Protein AF-A0AAU1XEP1-F1 (afdb_monomer)

Nearest PDB structures (foldseek):
  8gym-assembly1_2K  TM=2.355E-01  e=8.043E+00  Tetrahymena thermophila SB210

Secondary structure (DSSP, 8-state):
--PPPPPPPP--PPPPP--PPPPPPPPHHHHHHHHHHHHHHHHHHH--------PPPPPP-EEEEEBTTT--EEEEEPPTT-----HHHHHS-B-GGG--EEPPPEEEEEEEE-STT-EEEEEEEEEEEEE-TT-SSTTTSS-EEEEEE--S-BPPPP-HHHHHHHHHHHHHHHHHHHHHHHHHHHHHHHS----

Sequence (195 aa):
MSNTVPAAVPSVFHPEPKLSAVPSQPTAREREIVELEAAQRSVDTQFPLVAKLVAEPSAPRTWTFLDRTTSKLQEVTCLQGCTVNHDIDRETPTHPADIWCATDATDMYLPVETGGNKVEEMRVMGALIRQEPFSRHMHERVPHAIVELVDDHWTESLDPDGLASVILTLESQLARFREVHAQLTALRAQGRVEL

Structure (mmCIF, N/CA/C/O backbone):
data_AF-A0AAU1XEP1-F1
#
_entry.id   AF-A0AAU1XEP1-F1
#
loop_
_atom_site.group_PDB
_atom_site.id
_atom_site.type_symbol
_atom_site.label_atom_id
_atom_site.label_alt_id
_atom_site.label_comp_id
_atom_site.label_asym_id
_atom_site.label_entity_id
_atom_site.label_seq_id
_atom_site.pdbx_PDB_ins_code
_atom_site.Cartn_x
_atom_site.Cartn_y
_atom_site.Cartn_z
_atom_site.occupancy
_atom_site.B_iso_or_equiv
_atom_site.auth_seq_id
_atom_site.auth_comp_id
_atom_site.auth_asym_id
_atom_site.auth_atom_id
_atom_site.pdbx_PDB_model_num
ATOM 1 N N . MET A 1 1 ? 78.327 -71.339 -71.982 1.00 47.88 1 MET A N 1
ATOM 2 C CA . MET A 1 1 ? 76.990 -70.718 -71.917 1.00 47.88 1 MET A CA 1
ATOM 3 C C . MET A 1 1 ? 76.338 -71.206 -70.635 1.00 47.88 1 MET A C 1
ATOM 5 O O . MET A 1 1 ? 75.884 -72.340 -70.608 1.00 47.88 1 MET A O 1
ATOM 9 N N . SER A 1 2 ? 76.391 -70.411 -69.565 1.00 48.19 2 SER A N 1
ATOM 10 C CA . SER A 1 2 ? 75.775 -70.745 -68.275 1.00 48.19 2 SER A CA 1
ATOM 11 C C . SER A 1 2 ? 74.843 -69.604 -67.890 1.00 48.19 2 SER A C 1
ATOM 13 O O . SER A 1 2 ? 75.298 -68.480 -67.692 1.00 48.19 2 SER A O 1
ATOM 15 N N . ASN A 1 3 ? 73.544 -69.903 -67.869 1.00 42.53 3 ASN A N 1
ATOM 16 C CA . ASN A 1 3 ? 72.469 -69.001 -67.474 1.00 42.53 3 ASN A CA 1
ATOM 17 C C . ASN A 1 3 ? 72.332 -69.003 -65.948 1.00 42.53 3 ASN A C 1
ATOM 19 O O . ASN A 1 3 ? 72.096 -70.056 -65.356 1.00 42.53 3 ASN A O 1
ATOM 23 N N . THR A 1 4 ? 72.416 -67.825 -65.336 1.00 61.44 4 THR A N 1
ATOM 24 C CA . THR A 1 4 ? 72.089 -67.600 -63.924 1.00 61.44 4 THR A CA 1
ATOM 25 C C . THR A 1 4 ? 70.686 -66.997 -63.837 1.00 61.44 4 THR A C 1
ATOM 27 O O . THR A 1 4 ? 70.412 -65.962 -64.440 1.00 61.44 4 THR A O 1
ATOM 30 N N . VAL A 1 5 ? 69.794 -67.673 -63.114 1.00 60.66 5 VAL A N 1
ATOM 31 C CA . VAL A 1 5 ? 68.419 -67.248 -62.785 1.00 60.66 5 VAL A CA 1
ATOM 32 C C . VAL A 1 5 ? 68.458 -66.154 -61.697 1.00 60.66 5 VAL A C 1
ATOM 34 O O . VAL A 1 5 ? 69.313 -66.242 -60.814 1.00 60.66 5 VAL A O 1
ATOM 37 N N . PRO A 1 6 ? 67.573 -65.133 -61.714 1.00 60.66 6 PRO A N 1
ATOM 38 C CA . PRO A 1 6 ? 67.603 -64.042 -60.741 1.00 60.66 6 PRO A CA 1
ATOM 39 C C . PRO A 1 6 ? 66.848 -64.376 -59.443 1.00 60.66 6 PRO A C 1
ATOM 41 O O . PRO A 1 6 ? 65.848 -65.093 -59.445 1.00 60.66 6 PRO A O 1
ATOM 44 N N . ALA A 1 7 ? 67.325 -63.809 -58.332 1.00 57.06 7 ALA A N 1
ATOM 45 C CA . ALA A 1 7 ? 66.687 -63.869 -57.021 1.00 57.06 7 ALA A CA 1
ATOM 46 C C . ALA A 1 7 ? 65.516 -62.872 -56.927 1.00 57.06 7 ALA A C 1
ATOM 48 O O . ALA A 1 7 ? 65.637 -61.713 -57.324 1.00 57.06 7 ALA A O 1
ATOM 49 N N . ALA A 1 8 ? 64.388 -63.336 -56.388 1.00 54.56 8 ALA A N 1
ATOM 50 C CA . ALA A 1 8 ? 63.190 -62.544 -56.134 1.00 54.56 8 ALA A CA 1
ATOM 51 C C . ALA A 1 8 ? 63.383 -61.585 -54.944 1.00 54.56 8 ALA A C 1
ATOM 53 O O . ALA A 1 8 ? 63.914 -61.972 -53.903 1.00 54.56 8 ALA A O 1
ATOM 54 N N . VAL A 1 9 ? 62.912 -60.345 -55.092 1.00 63.88 9 VAL A N 1
ATOM 55 C CA . VAL A 1 9 ? 62.873 -59.319 -54.037 1.00 63.88 9 VAL A CA 1
ATOM 56 C C . VAL A 1 9 ? 61.509 -59.384 -53.329 1.00 63.88 9 VAL A C 1
ATOM 58 O O . VAL A 1 9 ? 60.491 -59.447 -54.022 1.00 63.88 9 VAL A O 1
ATOM 61 N N . PRO A 1 10 ? 61.432 -59.361 -51.985 1.00 55.88 10 PRO A N 1
ATOM 62 C CA . PRO A 1 10 ? 60.154 -59.331 -51.280 1.00 55.88 10 PRO A CA 1
ATOM 63 C C . PRO A 1 10 ? 59.505 -57.938 -51.329 1.00 55.88 10 PRO A C 1
ATOM 65 O O . PRO A 1 10 ? 60.160 -56.913 -51.150 1.00 55.88 10 PRO A O 1
ATOM 68 N N . SER A 1 11 ? 58.189 -57.920 -51.552 1.00 58.06 11 SER A N 1
ATOM 69 C CA . SER A 1 11 ? 57.345 -56.724 -51.520 1.00 58.06 11 SER A CA 1
ATOM 70 C C . SER A 1 11 ? 57.120 -56.276 -50.071 1.00 58.06 11 SER A C 1
ATOM 72 O O . SER A 1 11 ? 56.522 -57.000 -49.275 1.00 58.06 11 SER A O 1
ATOM 74 N N . VAL A 1 12 ? 57.614 -55.087 -49.724 1.00 60.22 12 VAL A N 1
ATOM 75 C CA . VAL A 1 12 ? 57.335 -54.425 -48.444 1.00 60.22 12 VAL A CA 1
ATOM 76 C C . VAL A 1 12 ? 56.025 -53.651 -48.596 1.00 60.22 12 VAL A C 1
ATOM 78 O O . VAL A 1 12 ? 55.979 -52.609 -49.246 1.00 60.22 12 VAL A O 1
ATOM 81 N N . PHE A 1 13 ? 54.948 -54.181 -48.021 1.00 55.47 13 PHE A N 1
ATOM 82 C CA . PHE A 1 13 ? 53.672 -53.480 -47.878 1.00 55.47 13 PHE A CA 1
ATOM 83 C C . PHE A 1 13 ? 53.795 -52.412 -46.781 1.00 55.47 13 PHE A C 1
ATOM 85 O O . PHE A 1 13 ? 54.007 -52.740 -45.613 1.00 55.47 13 PHE A O 1
ATOM 92 N N . HIS A 1 14 ? 53.627 -51.140 -47.143 1.00 59.88 14 HIS A N 1
ATOM 93 C CA . HIS A 1 14 ? 53.407 -50.051 -46.190 1.00 59.88 14 HIS A CA 1
ATOM 94 C C . HIS A 1 14 ? 51.894 -49.849 -45.988 1.00 59.88 14 HIS A C 1
ATOM 96 O O . HIS A 1 14 ? 51.192 -49.647 -46.979 1.00 59.88 14 HIS A O 1
ATOM 102 N N . PRO A 1 15 ? 51.361 -49.896 -44.752 1.00 60.38 15 PRO A N 1
ATOM 103 C CA . PRO A 1 15 ? 49.969 -49.539 -44.500 1.00 60.38 15 PRO A CA 1
ATOM 104 C C . PRO A 1 15 ? 49.774 -48.021 -44.624 1.00 60.38 15 PRO A C 1
ATOM 106 O O . PRO A 1 15 ? 50.552 -47.241 -44.072 1.00 60.38 15 PRO A O 1
ATOM 109 N N . GLU A 1 16 ? 48.731 -47.607 -45.347 1.00 57.91 16 GLU A N 1
ATOM 110 C CA . GLU A 1 16 ? 48.340 -46.202 -45.487 1.00 57.91 16 GLU A CA 1
ATOM 111 C C . GLU A 1 16 ? 48.004 -45.563 -44.124 1.00 57.91 16 GLU A C 1
ATOM 113 O O . GLU A 1 16 ? 47.383 -46.206 -43.266 1.00 57.91 16 GLU A O 1
ATOM 118 N N . PRO A 1 17 ? 48.367 -44.287 -43.903 1.00 60.88 17 PRO A N 1
ATOM 119 C CA . PRO A 1 17 ? 47.979 -43.564 -42.703 1.00 60.88 17 PRO A CA 1
ATOM 120 C C . PRO A 1 17 ? 46.469 -43.293 -42.722 1.00 60.88 17 PRO A C 1
ATOM 122 O O . PRO A 1 17 ? 45.944 -42.644 -43.626 1.00 60.88 17 PRO A O 1
ATOM 125 N N . LYS A 1 18 ? 45.762 -43.767 -41.690 1.00 57.81 18 LYS A N 1
ATOM 126 C CA . LYS A 1 18 ? 44.353 -43.426 -41.459 1.00 57.81 18 LYS A CA 1
ATOM 127 C C . LYS A 1 18 ? 44.241 -41.918 -41.221 1.00 57.81 18 LYS A C 1
ATOM 129 O O . LYS A 1 18 ? 44.687 -41.421 -40.190 1.00 57.81 18 LYS A O 1
ATOM 134 N N . LEU A 1 19 ? 43.646 -41.205 -42.173 1.00 54.22 19 LEU A N 1
ATOM 135 C CA . LEU A 1 19 ? 43.261 -39.804 -42.024 1.00 54.22 19 LEU A CA 1
ATOM 136 C C . LEU A 1 19 ? 42.241 -39.694 -40.880 1.00 54.22 19 LEU A C 1
ATOM 138 O O . LEU A 1 19 ? 41.112 -40.168 -40.999 1.00 54.22 19 LEU A O 1
ATOM 142 N N . SER A 1 20 ? 42.648 -39.098 -39.757 1.00 59.12 20 SER A N 1
ATOM 143 C CA . SER A 1 20 ? 41.726 -38.701 -38.691 1.00 59.12 20 SER A CA 1
ATOM 144 C C . SER A 1 20 ? 40.715 -37.700 -39.245 1.00 59.12 20 SER A C 1
ATOM 146 O O . SER A 1 20 ? 41.095 -36.721 -39.888 1.00 59.12 20 SER A O 1
ATOM 148 N N . ALA A 1 21 ? 39.430 -37.951 -38.995 1.00 57.69 21 ALA A N 1
ATOM 149 C CA . ALA A 1 21 ? 38.343 -37.079 -39.416 1.00 57.69 21 ALA A CA 1
ATOM 150 C C . ALA A 1 21 ? 38.548 -35.662 -38.860 1.00 57.69 21 ALA A C 1
ATOM 152 O O . ALA A 1 21 ? 38.659 -35.464 -37.649 1.00 57.69 21 ALA A O 1
ATOM 153 N N . VAL A 1 22 ? 38.607 -34.680 -39.760 1.00 58.44 22 VAL A N 1
ATOM 154 C CA . VAL A 1 22 ? 38.629 -33.260 -39.405 1.00 58.44 22 VAL A CA 1
ATOM 155 C C . VAL A 1 22 ? 37.257 -32.910 -38.815 1.00 58.44 22 VAL A C 1
ATOM 157 O O . VAL A 1 22 ? 36.245 -33.183 -39.469 1.00 58.44 22 VAL A O 1
ATOM 160 N N . PRO A 1 23 ? 37.179 -32.335 -37.601 1.00 55.66 23 PRO A N 1
ATOM 161 C CA . PRO A 1 23 ? 35.907 -31.913 -37.034 1.00 55.66 23 PRO A CA 1
ATOM 162 C C . PRO A 1 23 ? 35.254 -30.888 -37.965 1.00 55.66 23 PRO A C 1
ATOM 164 O O . PRO A 1 23 ? 35.854 -29.875 -38.328 1.00 55.66 23 PRO A O 1
ATOM 167 N N . SER A 1 24 ? 34.036 -31.199 -38.404 1.00 68.75 24 SER A N 1
ATOM 168 C CA . SER A 1 24 ? 33.264 -30.349 -39.309 1.00 68.75 24 SER A CA 1
ATOM 169 C C . SER A 1 24 ? 32.910 -29.048 -38.595 1.00 68.75 24 SER A C 1
ATOM 171 O O . SER A 1 24 ? 32.461 -29.076 -37.450 1.00 68.75 24 SER A O 1
ATOM 173 N N . GLN A 1 25 ? 33.143 -27.906 -39.247 1.00 65.19 25 GLN A N 1
ATOM 174 C CA . GLN A 1 25 ? 32.752 -26.625 -38.669 1.00 65.19 25 GLN A CA 1
ATOM 175 C C . GLN A 1 25 ? 31.225 -26.547 -38.525 1.00 65.19 25 GLN A C 1
ATOM 177 O O . GLN A 1 25 ? 30.521 -26.978 -39.441 1.00 65.19 25 GLN A O 1
ATOM 182 N N . PRO A 1 26 ? 30.719 -25.951 -37.430 1.00 69.75 26 PRO A N 1
ATOM 183 C CA . PRO A 1 26 ? 29.292 -25.743 -37.251 1.00 69.75 26 PRO A CA 1
ATOM 184 C C . PRO A 1 26 ? 28.750 -24.847 -38.364 1.00 69.75 26 PRO A C 1
ATOM 186 O O . PRO A 1 26 ? 29.381 -23.852 -38.759 1.00 69.75 26 PRO A O 1
ATOM 189 N N . THR A 1 27 ? 27.581 -25.227 -38.862 1.00 80.00 27 THR A N 1
ATOM 190 C CA . THR A 1 27 ? 26.809 -24.514 -39.878 1.00 80.00 27 THR A CA 1
ATOM 191 C C . THR A 1 27 ? 26.359 -23.144 -39.363 1.00 80.00 27 THR A C 1
ATOM 193 O O . THR A 1 27 ? 26.312 -22.899 -38.159 1.00 80.00 27 THR A O 1
ATOM 196 N N . ALA A 1 28 ? 26.005 -22.227 -40.270 1.00 74.62 28 ALA A N 1
ATOM 197 C CA . ALA A 1 28 ? 25.549 -20.881 -39.898 1.00 74.62 28 ALA A CA 1
ATOM 198 C C . ALA A 1 28 ? 24.364 -20.904 -38.912 1.00 74.62 28 ALA A C 1
ATOM 200 O O . ALA A 1 28 ? 24.337 -20.124 -37.968 1.00 74.62 28 ALA A O 1
ATOM 201 N N . ARG A 1 29 ? 23.451 -21.868 -39.073 1.00 74.25 29 ARG A N 1
ATOM 202 C CA . ARG A 1 29 ? 22.295 -22.060 -38.189 1.00 74.25 29 ARG A CA 1
ATOM 203 C C . ARG A 1 29 ? 22.685 -22.553 -36.794 1.00 74.25 29 ARG A C 1
ATOM 205 O O . ARG A 1 29 ? 22.080 -22.152 -35.811 1.00 74.25 29 ARG A O 1
ATOM 212 N N . GLU A 1 30 ? 23.696 -23.412 -36.693 1.00 74.31 30 GLU A N 1
ATOM 213 C CA . GLU A 1 30 ? 24.212 -23.867 -35.394 1.00 74.31 30 GLU A CA 1
ATOM 214 C C . GLU A 1 30 ? 24.949 -22.742 -34.661 1.00 74.31 30 GLU A C 1
ATOM 216 O O . GLU A 1 30 ? 24.880 -22.668 -33.439 1.00 74.31 30 GLU A O 1
ATOM 221 N N . ARG A 1 31 ? 25.602 -21.829 -35.392 1.00 75.31 31 ARG A N 1
ATOM 222 C CA . ARG A 1 31 ? 26.213 -20.626 -34.802 1.00 75.31 31 ARG A CA 1
ATOM 223 C C . ARG A 1 31 ? 25.157 -19.669 -34.254 1.00 75.31 31 ARG A C 1
ATOM 225 O O . ARG A 1 31 ? 25.305 -19.214 -33.130 1.00 75.31 31 ARG A O 1
ATOM 232 N N . GLU A 1 32 ? 24.078 -19.447 -35.001 1.00 75.12 32 GLU A N 1
ATOM 233 C CA . GLU A 1 32 ? 22.954 -18.597 -34.585 1.00 75.12 32 GLU A CA 1
ATOM 234 C C . GLU A 1 32 ? 22.250 -19.138 -33.328 1.00 75.12 32 GLU A C 1
ATOM 236 O O . GLU A 1 32 ? 21.960 -18.384 -32.405 1.00 75.12 32 GLU A O 1
ATOM 241 N N . ILE A 1 33 ? 22.046 -20.458 -33.233 1.00 74.50 33 ILE A N 1
ATOM 242 C CA . ILE A 1 33 ? 21.464 -21.090 -32.036 1.00 74.50 33 ILE A CA 1
ATOM 243 C C . ILE A 1 33 ? 22.392 -20.937 -30.825 1.00 74.50 33 ILE A C 1
ATOM 245 O O . ILE A 1 33 ? 21.928 -20.590 -29.743 1.00 74.50 33 ILE A O 1
ATOM 249 N N . VAL A 1 34 ? 23.700 -21.152 -30.994 1.00 71.88 34 VAL A N 1
ATOM 250 C CA . VAL A 1 34 ? 24.677 -20.979 -29.905 1.00 71.88 34 VAL A CA 1
ATOM 251 C C . VAL A 1 34 ? 24.752 -19.520 -29.449 1.00 71.88 34 VAL A C 1
ATOM 253 O O . VAL A 1 34 ? 24.905 -19.266 -28.257 1.00 71.88 34 VAL A O 1
ATOM 256 N N . GLU A 1 35 ? 24.613 -18.563 -30.365 1.00 70.75 35 GLU A N 1
ATOM 257 C CA . GLU A 1 35 ? 24.628 -17.130 -30.061 1.00 70.75 35 GLU A CA 1
ATOM 258 C C . GLU A 1 35 ? 23.355 -16.688 -29.324 1.00 70.75 35 GLU A C 1
ATOM 260 O O . GLU A 1 35 ? 23.444 -15.978 -28.324 1.00 70.75 35 GLU A O 1
ATOM 265 N N . LEU A 1 36 ? 22.185 -17.199 -29.725 1.00 63.75 36 LEU A N 1
ATOM 266 C CA . LEU A 1 36 ? 20.918 -16.989 -29.015 1.00 63.75 36 LEU A CA 1
ATOM 267 C C . LEU A 1 36 ? 20.922 -17.638 -27.622 1.00 63.75 36 LEU A C 1
ATOM 269 O O . LEU A 1 36 ? 20.496 -17.017 -26.650 1.00 63.75 36 LEU A O 1
ATOM 273 N N . GLU A 1 37 ? 21.451 -18.857 -27.487 1.00 67.88 37 GLU A N 1
ATOM 274 C CA . GLU A 1 37 ? 21.597 -19.516 -26.185 1.00 67.88 37 GLU A CA 1
ATOM 275 C C . GLU A 1 37 ? 22.617 -18.809 -25.280 1.00 67.88 3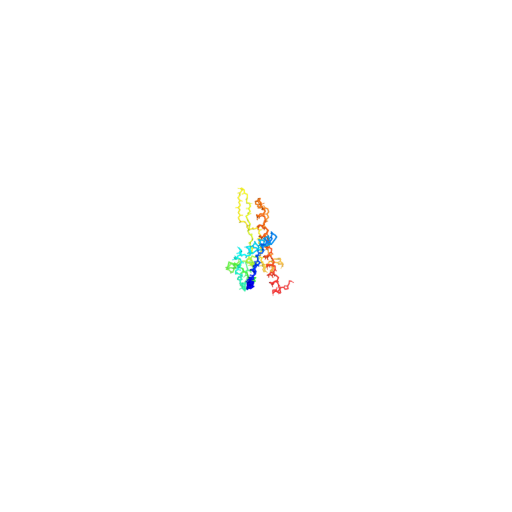7 GLU A C 1
ATOM 277 O O . GLU A 1 37 ? 22.434 -18.766 -24.062 1.00 67.88 37 GLU A O 1
ATOM 282 N N . ALA A 1 38 ? 23.691 -18.253 -25.848 1.00 61.28 38 ALA A N 1
ATOM 283 C CA . ALA A 1 38 ? 24.675 -17.469 -25.108 1.00 61.28 38 ALA A CA 1
ATOM 284 C C . ALA A 1 38 ? 24.098 -16.120 -24.656 1.00 61.28 38 ALA A C 1
ATOM 286 O O . ALA A 1 38 ? 24.312 -15.730 -23.509 1.00 61.28 38 ALA A O 1
ATOM 287 N N . ALA A 1 39 ? 23.316 -15.449 -25.508 1.00 55.00 39 ALA A N 1
ATOM 288 C CA . ALA A 1 39 ? 22.597 -14.229 -25.155 1.00 55.00 39 ALA A CA 1
ATOM 289 C C . ALA A 1 39 ? 21.573 -14.489 -24.038 1.00 55.00 39 ALA A C 1
ATOM 291 O O . ALA A 1 39 ? 21.549 -13.756 -23.051 1.00 55.00 39 ALA A O 1
ATOM 292 N N . GLN A 1 40 ? 20.815 -15.589 -24.116 1.00 55.50 40 GLN A N 1
ATOM 293 C CA . GLN A 1 40 ? 19.866 -15.986 -23.071 1.00 55.50 40 GLN A CA 1
ATOM 294 C C . GLN A 1 40 ? 20.568 -16.259 -21.727 1.00 55.50 40 GLN A C 1
ATOM 296 O O . GLN A 1 40 ? 20.135 -15.761 -20.690 1.00 55.50 40 GLN A O 1
ATOM 301 N N . ARG A 1 41 ? 21.706 -16.972 -21.733 1.00 55.06 41 ARG A N 1
ATOM 302 C CA . ARG A 1 41 ? 22.511 -17.206 -20.517 1.00 55.06 41 ARG A CA 1
ATOM 303 C C . ARG A 1 41 ? 23.169 -15.935 -19.975 1.00 55.06 41 ARG A C 1
ATOM 305 O O . ARG A 1 41 ? 23.403 -15.853 -18.771 1.00 55.06 41 ARG A O 1
ATOM 312 N N . SER A 1 42 ? 23.477 -14.961 -20.834 1.00 49.81 42 SER A N 1
ATOM 313 C CA . SER A 1 42 ? 24.009 -13.652 -20.434 1.00 49.81 42 SER A CA 1
ATOM 314 C C . SER A 1 42 ? 22.954 -12.820 -19.702 1.00 49.81 42 SER A C 1
ATOM 316 O O . SER A 1 42 ? 23.273 -12.180 -18.704 1.00 49.81 42 SER A O 1
ATOM 318 N N . VAL A 1 43 ? 21.690 -12.875 -20.136 1.00 50.53 43 VAL A N 1
ATOM 319 C CA . VAL A 1 43 ? 20.569 -12.228 -19.431 1.00 50.53 43 VAL A CA 1
ATOM 320 C C . VAL A 1 43 ? 20.375 -12.850 -18.042 1.00 50.53 43 VAL A C 1
ATOM 322 O O . VAL A 1 43 ? 20.256 -12.120 -17.058 1.00 50.53 43 VAL A O 1
ATOM 325 N N . ASP A 1 44 ? 20.469 -14.179 -17.931 1.00 48.72 44 ASP A N 1
ATOM 326 C CA . ASP A 1 44 ? 20.345 -14.891 -16.648 1.00 48.72 44 ASP A CA 1
ATOM 327 C C . ASP A 1 44 ? 21.510 -14.620 -15.673 1.00 48.72 44 ASP A C 1
ATOM 329 O O . ASP A 1 44 ? 21.348 -14.728 -14.457 1.00 48.72 44 ASP A O 1
ATOM 333 N N . THR A 1 45 ? 22.696 -14.259 -16.179 1.00 49.88 45 THR A N 1
ATOM 334 C CA . THR A 1 45 ? 23.895 -14.003 -15.354 1.00 49.88 45 THR A CA 1
ATOM 335 C C . THR A 1 45 ? 24.156 -12.529 -15.057 1.00 49.88 45 THR A C 1
ATOM 337 O O . THR A 1 45 ? 24.958 -12.243 -14.166 1.00 49.88 45 THR A O 1
ATOM 340 N N . GLN A 1 46 ? 23.473 -11.597 -15.730 1.00 42.75 46 GLN A N 1
ATOM 341 C CA . GLN A 1 46 ? 23.648 -10.154 -15.519 1.00 42.75 46 GLN A CA 1
ATOM 342 C C . GLN A 1 46 ? 22.646 -9.541 -14.520 1.00 42.75 46 GLN A C 1
ATOM 344 O O . GLN A 1 46 ? 22.856 -8.419 -14.062 1.00 42.75 46 GLN A O 1
ATOM 349 N N . PHE A 1 47 ? 21.651 -10.315 -14.062 1.00 40.91 47 PHE A N 1
ATOM 350 C CA . PHE A 1 47 ? 20.765 -9.964 -12.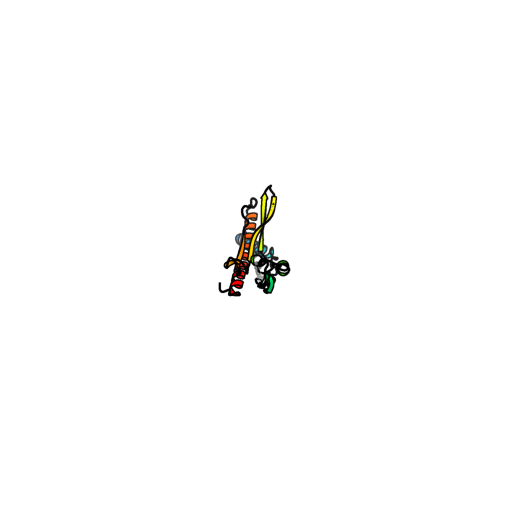941 1.00 40.91 47 PHE A CA 1
ATOM 351 C C . PHE A 1 47 ? 20.926 -10.851 -11.681 1.00 40.91 47 PHE A C 1
ATOM 353 O O . PHE A 1 47 ? 19.927 -11.302 -11.118 1.00 40.91 47 PHE A O 1
ATOM 360 N N . PRO A 1 48 ? 2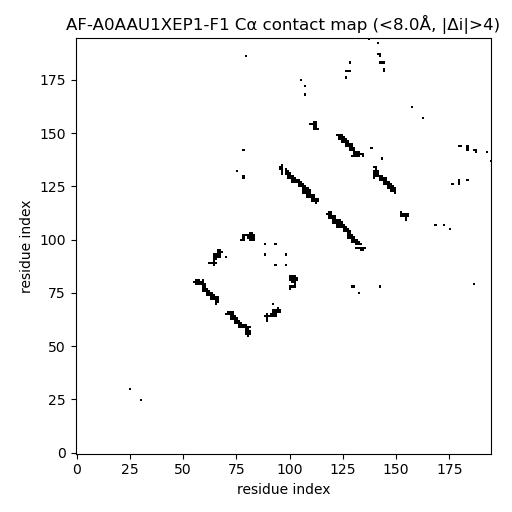2.133 -11.102 -11.134 1.00 39.62 48 PRO A N 1
ATOM 361 C CA . PRO A 1 48 ? 22.263 -11.861 -9.901 1.00 39.62 48 PRO A CA 1
ATOM 362 C C . PRO A 1 48 ? 22.206 -10.910 -8.698 1.00 39.62 48 PRO A C 1
ATOM 364 O O . PRO A 1 48 ? 23.161 -10.850 -7.934 1.00 39.62 48 PRO A O 1
ATOM 367 N N . LEU A 1 49 ? 21.149 -10.098 -8.536 1.00 39.78 49 LEU A N 1
ATOM 368 C CA . LEU A 1 49 ? 21.047 -9.219 -7.354 1.00 39.78 49 LEU A CA 1
ATOM 369 C C . LEU A 1 49 ? 19.658 -8.632 -7.059 1.00 39.78 49 LEU A C 1
ATOM 371 O O . LEU A 1 49 ? 19.550 -7.506 -6.593 1.00 39.78 49 LEU A O 1
ATOM 375 N N . VAL A 1 50 ? 18.580 -9.402 -7.228 1.00 43.62 50 VAL A N 1
ATOM 376 C CA . VAL A 1 50 ? 17.332 -9.126 -6.481 1.00 43.62 50 VAL A CA 1
ATOM 377 C C . VAL A 1 50 ? 16.770 -10.404 -5.857 1.00 43.62 50 VAL A C 1
ATOM 379 O O . VAL A 1 50 ? 15.568 -10.608 -5.764 1.00 43.62 50 VAL A O 1
ATOM 382 N N . ALA A 1 51 ? 17.642 -11.252 -5.308 1.00 44.03 51 ALA A N 1
ATOM 383 C CA . ALA A 1 51 ? 17.250 -12.033 -4.137 1.00 44.03 51 ALA A CA 1
ATOM 384 C C . ALA A 1 51 ? 17.258 -11.076 -2.934 1.00 44.03 51 ALA A C 1
ATOM 386 O O . ALA A 1 51 ? 18.115 -11.149 -2.054 1.00 44.03 51 ALA A O 1
ATOM 387 N N . LYS A 1 52 ? 16.343 -10.096 -2.946 1.00 45.00 52 LYS A N 1
ATOM 388 C CA . LYS A 1 52 ? 16.048 -9.285 -1.769 1.00 45.00 52 LYS A CA 1
ATOM 389 C C . LYS A 1 52 ? 15.647 -10.302 -0.708 1.00 45.00 52 LYS A C 1
ATOM 391 O O . LYS A 1 52 ? 14.702 -11.053 -0.932 1.00 45.00 52 LYS A O 1
ATOM 396 N N . LEU A 1 53 ? 16.409 -10.378 0.384 1.00 40.84 53 LEU A N 1
ATOM 397 C CA . LEU A 1 53 ? 16.012 -11.077 1.603 1.00 40.84 53 LEU A CA 1
ATOM 398 C C . LEU A 1 53 ? 14.571 -10.657 1.893 1.00 40.84 53 LEU A C 1
ATOM 400 O O . LEU A 1 53 ? 14.331 -9.540 2.351 1.00 40.84 53 LEU A O 1
ATOM 404 N N . VAL A 1 54 ? 13.608 -11.510 1.545 1.00 48.31 54 VAL A N 1
ATOM 405 C CA . VAL A 1 54 ? 12.222 -11.324 1.950 1.00 48.31 54 VAL A CA 1
ATOM 406 C C . VAL A 1 54 ? 12.254 -11.646 3.431 1.00 48.31 54 VAL A C 1
ATOM 408 O O . VAL A 1 54 ? 12.201 -12.810 3.820 1.00 48.31 54 VAL A O 1
ATOM 411 N N . ALA A 1 55 ? 12.505 -10.618 4.244 1.00 52.12 55 ALA A N 1
ATOM 412 C CA . ALA A 1 55 ? 12.416 -10.728 5.685 1.00 52.12 55 ALA A CA 1
ATOM 413 C C . ALA A 1 55 ? 11.061 -11.362 6.005 1.00 52.12 55 ALA A C 1
ATOM 415 O O . ALA A 1 55 ? 10.047 -10.977 5.413 1.00 52.12 55 ALA A O 1
ATOM 416 N N . GLU A 1 56 ? 11.057 -12.373 6.876 1.00 55.38 56 GLU A N 1
ATOM 417 C CA . GLU A 1 56 ? 9.806 -13.018 7.254 1.00 55.38 56 GLU A CA 1
ATOM 418 C C . GLU A 1 56 ? 8.824 -11.950 7.747 1.00 55.38 56 GLU A C 1
ATOM 420 O O . GLU A 1 56 ? 9.224 -11.060 8.511 1.00 55.38 56 GLU A O 1
ATOM 425 N N . PRO A 1 57 ? 7.559 -11.990 7.291 1.00 64.88 57 PRO A N 1
ATOM 426 C CA . PRO A 1 57 ? 6.585 -10.992 7.682 1.00 64.88 57 PRO A CA 1
ATOM 427 C C . PRO A 1 57 ? 6.475 -10.991 9.204 1.00 64.88 57 PRO A C 1
ATOM 429 O O . PRO A 1 57 ? 6.227 -12.029 9.823 1.00 64.88 57 PRO A O 1
ATOM 432 N N . SER A 1 58 ? 6.682 -9.818 9.799 1.00 73.94 58 SER A N 1
ATOM 433 C CA . SER A 1 58 ? 6.629 -9.643 11.245 1.00 73.94 58 SER A CA 1
ATOM 434 C C . SER A 1 58 ? 5.298 -10.160 11.798 1.00 73.94 58 SER A C 1
ATOM 436 O O . SER A 1 58 ? 4.231 -9.982 11.195 1.00 73.94 58 SER A O 1
ATOM 438 N N . ALA A 1 59 ? 5.362 -10.832 12.950 1.00 80.12 59 ALA A N 1
ATOM 439 C CA . ALA A 1 59 ? 4.165 -11.307 13.629 1.00 80.12 59 ALA A CA 1
ATOM 440 C C . ALA A 1 59 ? 3.207 -10.131 13.925 1.00 80.12 59 ALA A C 1
ATOM 442 O O . ALA A 1 59 ? 3.680 -9.019 14.197 1.00 80.12 59 ALA A O 1
ATOM 443 N N . PRO A 1 60 ? 1.876 -10.353 13.899 1.00 86.62 60 PRO A N 1
ATOM 444 C CA . PRO A 1 60 ? 0.899 -9.342 14.292 1.00 86.62 60 PRO A CA 1
ATOM 445 C C . PRO A 1 60 ? 1.231 -8.731 15.655 1.00 86.62 60 PRO A C 1
ATOM 447 O O . PRO A 1 60 ? 1.537 -9.444 16.612 1.00 86.62 60 PRO A O 1
ATOM 450 N N . ARG A 1 61 ? 1.163 -7.401 15.742 1.00 92.25 61 ARG A N 1
ATOM 451 C CA . ARG A 1 61 ? 1.411 -6.643 16.975 1.00 92.25 61 ARG A CA 1
ATOM 452 C C . ARG A 1 61 ? 0.084 -6.158 17.541 1.00 92.25 61 ARG A C 1
ATOM 454 O O . ARG A 1 61 ? -0.651 -5.480 16.828 1.00 92.25 61 ARG A O 1
ATOM 461 N N . THR A 1 62 ? -0.196 -6.445 18.805 1.00 95.31 62 THR A N 1
ATOM 462 C CA . THR A 1 62 ? -1.378 -5.923 19.509 1.00 95.31 62 THR A CA 1
ATOM 463 C C . THR A 1 62 ? -0.974 -4.780 20.428 1.00 95.31 62 THR A C 1
ATOM 465 O O . THR A 1 62 ? 0.052 -4.852 21.106 1.00 95.31 62 THR A O 1
ATOM 468 N N . TRP A 1 63 ? -1.757 -3.708 20.426 1.00 96.38 63 TRP A N 1
ATOM 469 C CA . TRP A 1 63 ? -1.510 -2.508 21.221 1.00 96.38 63 TRP A CA 1
ATOM 470 C C . TRP A 1 63 ? -2.812 -1.747 21.474 1.00 96.38 63 TRP A C 1
ATOM 472 O O . TRP A 1 63 ? -3.863 -2.072 20.922 1.00 96.38 63 TRP A O 1
ATOM 482 N N . THR A 1 64 ? -2.745 -0.732 22.334 1.00 98.00 64 THR A N 1
ATOM 483 C CA . THR A 1 64 ? -3.900 0.078 22.730 1.00 98.00 64 THR A CA 1
ATOM 484 C C . THR A 1 64 ? -3.685 1.559 22.452 1.00 98.00 64 THR A C 1
ATOM 486 O O . THR A 1 64 ? -2.556 2.035 22.567 1.00 98.00 64 THR A O 1
ATOM 489 N N . PHE A 1 65 ? -4.767 2.289 22.191 1.00 98.06 65 PHE A N 1
ATOM 490 C CA . PHE A 1 65 ? -4.784 3.750 22.078 1.00 98.06 65 PHE A CA 1
ATOM 491 C C . PHE A 1 65 ? -5.997 4.356 22.776 1.00 98.06 65 PHE A C 1
ATOM 493 O O . PHE A 1 65 ? -6.986 3.671 23.045 1.00 98.06 65 PHE A O 1
ATOM 500 N N . LEU A 1 66 ? -5.924 5.651 23.079 1.00 98.56 66 LEU A N 1
ATOM 501 C CA . LEU A 1 66 ? -7.051 6.405 23.617 1.00 98.56 66 LEU A CA 1
ATOM 502 C C . LEU A 1 66 ? -7.879 6.978 22.460 1.00 98.56 66 LEU A C 1
ATOM 504 O O . LEU A 1 66 ? -7.409 7.854 21.739 1.00 98.56 66 LEU A O 1
ATOM 508 N N . ASP A 1 67 ? -9.121 6.519 22.296 1.00 98.38 67 ASP A N 1
ATOM 509 C CA . ASP A 1 67 ? -10.035 7.064 21.288 1.00 98.38 67 ASP A CA 1
ATOM 510 C C . ASP A 1 67 ? -10.369 8.519 21.621 1.00 98.38 67 ASP A C 1
ATOM 512 O O . ASP A 1 67 ? -11.030 8.811 22.622 1.00 98.38 67 ASP A O 1
ATOM 516 N N . ARG A 1 68 ? -9.953 9.434 20.745 1.00 98.06 68 ARG A N 1
ATOM 517 C CA . ARG A 1 68 ? -10.158 10.879 20.901 1.00 98.06 68 ARG A CA 1
ATOM 518 C C . ARG A 1 68 ? -11.630 11.290 21.012 1.00 98.06 68 ARG A C 1
ATOM 520 O O . ARG A 1 68 ? -11.933 12.333 21.585 1.00 98.06 68 ARG A O 1
ATOM 527 N N . THR A 1 69 ? -12.540 10.501 20.451 1.00 97.31 69 THR A N 1
ATOM 528 C CA . THR A 1 69 ? -13.976 10.805 20.389 1.00 97.31 69 THR A CA 1
ATOM 529 C C . THR A 1 69 ? -14.697 10.366 21.655 1.00 97.31 69 THR A C 1
ATOM 531 O O . THR A 1 69 ? -15.577 11.068 22.149 1.00 97.31 69 THR A O 1
ATOM 534 N N . THR A 1 70 ? -14.351 9.184 22.169 1.00 97.69 70 THR A N 1
ATOM 535 C CA . THR A 1 70 ? -15.066 8.559 23.292 1.00 97.69 70 THR A CA 1
ATOM 536 C C . THR A 1 70 ? -14.294 8.596 24.606 1.00 97.69 70 THR A C 1
ATOM 538 O O . THR A 1 70 ? -14.860 8.262 25.648 1.00 9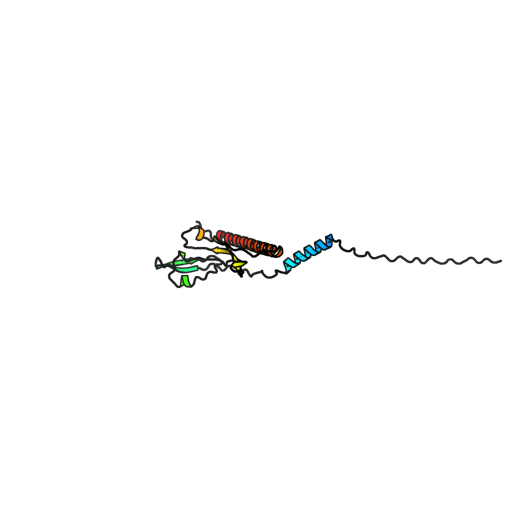7.69 70 THR A O 1
ATOM 541 N N . SER A 1 71 ? -13.016 8.981 24.570 1.00 97.38 71 SER A N 1
ATOM 542 C CA . SER A 1 71 ? -12.069 8.908 25.687 1.00 97.38 71 SER A CA 1
ATOM 543 C C . SER A 1 71 ? -11.933 7.501 26.280 1.00 97.38 71 SER A C 1
ATOM 545 O O . SER A 1 71 ? -11.567 7.346 27.445 1.00 97.38 71 SER A O 1
ATOM 547 N N . LYS A 1 72 ? -12.248 6.460 25.500 1.00 98.12 72 LYS A N 1
ATOM 548 C CA . LYS A 1 72 ? -12.089 5.060 25.904 1.00 98.12 72 LYS A CA 1
ATOM 549 C C . LYS A 1 72 ? -10.786 4.503 25.360 1.00 98.12 72 LYS A C 1
ATOM 551 O O . LYS A 1 72 ? -10.403 4.797 24.231 1.00 98.12 72 LYS A O 1
ATOM 556 N N . LEU A 1 73 ? -10.140 3.658 26.156 1.00 97.94 73 LEU A N 1
ATOM 557 C CA . LEU A 1 73 ? -9.021 2.861 25.678 1.00 97.94 73 LEU A CA 1
ATOM 558 C C . LEU A 1 73 ? -9.557 1.788 24.720 1.00 97.94 73 LEU A C 1
ATOM 560 O O . LEU A 1 73 ? -10.472 1.044 25.079 1.00 97.94 73 LEU A O 1
ATOM 564 N N . GLN A 1 74 ? -9.012 1.737 23.511 1.00 97.81 74 GLN A N 1
ATOM 565 C CA . GLN A 1 74 ? -9.323 0.731 22.501 1.00 97.81 74 GLN A CA 1
ATOM 566 C C . GLN A 1 74 ? -8.097 -0.138 22.242 1.00 97.81 74 GLN A C 1
ATOM 568 O O . GLN A 1 74 ? -6.967 0.336 22.337 1.00 97.81 74 GLN A O 1
ATOM 573 N N . GLU A 1 75 ? -8.330 -1.407 21.919 1.00 96.81 75 GLU A N 1
ATOM 574 C CA . GLU A 1 75 ? -7.299 -2.359 21.510 1.00 96.81 75 GLU A CA 1
ATOM 575 C C . GLU A 1 75 ? -7.371 -2.574 19.998 1.00 96.81 75 GLU A C 1
ATOM 577 O O . GLU A 1 75 ? -8.454 -2.623 19.412 1.00 96.81 75 GLU A O 1
ATOM 582 N N . VAL A 1 76 ? -6.210 -2.711 19.367 1.00 96.12 76 VAL A N 1
ATOM 583 C CA . VAL A 1 76 ? -6.078 -3.013 17.947 1.00 96.12 76 VAL A CA 1
ATOM 584 C C . VAL A 1 76 ? -4.953 -4.020 17.736 1.00 96.12 76 VAL A C 1
ATOM 586 O O . VAL A 1 76 ? -3.923 -3.992 18.410 1.00 96.12 76 VAL A O 1
ATOM 589 N N . THR A 1 77 ? -5.158 -4.927 16.784 1.00 94.94 77 THR A N 1
ATOM 590 C CA . THR A 1 77 ? -4.126 -5.854 16.316 1.00 94.94 77 THR A CA 1
ATOM 591 C C . THR A 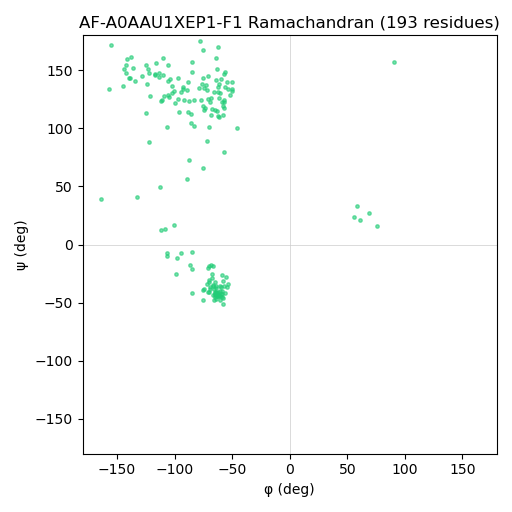1 77 ? -3.738 -5.478 14.898 1.00 94.94 77 THR A C 1
ATOM 593 O O . THR A 1 77 ? -4.593 -5.388 14.018 1.00 94.94 77 THR A O 1
ATOM 596 N N . CYS A 1 78 ? -2.447 -5.241 14.682 1.00 94.50 78 CYS A N 1
ATOM 597 C CA . CYS A 1 78 ? -1.912 -4.923 13.371 1.00 94.50 78 CYS A CA 1
ATOM 598 C C . CYS A 1 78 ? -2.103 -6.075 12.382 1.00 94.50 78 CYS A C 1
ATOM 600 O O . CYS A 1 78 ? -2.029 -7.250 12.745 1.00 94.50 78 CYS A O 1
ATOM 602 N N . LEU A 1 79 ? -2.220 -5.706 11.107 1.00 93.06 79 LEU A N 1
ATOM 603 C CA . LEU A 1 79 ? -2.030 -6.614 9.979 1.00 93.06 79 LEU A CA 1
ATOM 604 C C . LEU A 1 79 ? -0.706 -7.388 10.127 1.00 93.06 79 LEU A C 1
ATOM 606 O O . LEU A 1 79 ? 0.313 -6.814 10.524 1.00 93.06 79 LEU A O 1
ATOM 610 N N . GLN A 1 80 ? -0.696 -8.679 9.787 1.00 90.75 80 GLN A N 1
ATOM 611 C CA . GLN A 1 80 ? 0.550 -9.444 9.725 1.00 90.75 80 GLN A CA 1
ATOM 612 C C . GLN A 1 80 ? 1.487 -8.852 8.665 1.00 90.75 80 GLN A C 1
ATOM 614 O O . GLN A 1 80 ? 1.070 -8.603 7.536 1.00 90.75 80 GLN A O 1
ATOM 619 N N . GLY A 1 81 ? 2.753 -8.636 9.025 1.00 91.19 81 GLY A N 1
ATOM 620 C CA . GLY A 1 81 ? 3.708 -7.934 8.168 1.00 91.19 81 GLY A CA 1
ATOM 621 C C . GLY A 1 81 ? 3.510 -6.415 8.120 1.00 91.19 81 GLY A C 1
ATOM 622 O O . GLY A 1 81 ? 4.047 -5.776 7.221 1.00 91.19 81 GLY A O 1
ATOM 623 N N . CYS A 1 82 ? 2.752 -5.825 9.053 1.00 94.38 82 CYS A N 1
ATOM 624 C CA . CYS A 1 82 ? 2.605 -4.373 9.138 1.00 94.38 82 CYS A CA 1
ATOM 625 C C . CYS A 1 82 ? 3.953 -3.684 9.403 1.00 94.38 82 CYS A C 1
ATOM 627 O O . CYS A 1 82 ? 4.632 -3.976 10.397 1.00 94.38 82 CYS A O 1
ATOM 629 N N . THR A 1 83 ? 4.304 -2.726 8.546 1.00 94.50 83 THR A N 1
ATOM 630 C CA . THR A 1 83 ? 5.533 -1.925 8.653 1.00 94.50 83 THR A CA 1
ATOM 631 C C . THR A 1 83 ? 5.286 -0.487 9.106 1.00 94.50 83 THR A C 1
ATOM 633 O O . THR A 1 83 ? 6.231 0.213 9.464 1.00 94.50 83 THR A O 1
ATOM 636 N N . VAL A 1 84 ? 4.019 -0.071 9.213 1.00 94.88 84 VAL A N 1
ATOM 637 C CA . VAL A 1 84 ? 3.622 1.238 9.757 1.00 94.88 84 VAL A CA 1
ATOM 638 C C . VAL A 1 84 ? 4.055 1.366 11.223 1.00 94.88 84 VAL A C 1
ATOM 640 O O . VAL A 1 84 ? 3.885 0.432 12.019 1.00 94.88 84 VAL A O 1
ATOM 643 N N . ASN A 1 85 ? 4.620 2.524 11.578 1.00 95.25 85 ASN A N 1
ATOM 644 C CA . ASN A 1 85 ? 4.910 2.891 12.962 1.00 95.25 85 ASN A CA 1
ATOM 645 C C . ASN A 1 85 ? 3.678 3.562 13.594 1.00 95.25 85 ASN A C 1
ATOM 647 O O . ASN A 1 85 ? 3.215 4.583 13.097 1.00 95.25 85 ASN A O 1
ATOM 651 N N . HIS A 1 86 ? 3.203 3.001 14.706 1.00 96.75 86 HIS A N 1
ATOM 652 C CA . HIS A 1 86 ? 2.026 3.459 15.448 1.00 96.75 86 HIS A CA 1
ATOM 653 C C . HIS A 1 86 ? 2.356 4.129 16.788 1.00 96.75 86 HIS A C 1
ATOM 655 O O . HIS A 1 86 ? 1.471 4.301 17.621 1.00 96.75 86 HIS A O 1
ATOM 661 N N . ASP A 1 87 ? 3.611 4.491 17.055 1.00 97.12 87 ASP A N 1
ATOM 662 C CA . ASP A 1 87 ? 3.990 5.058 18.356 1.00 97.12 87 ASP A CA 1
ATOM 663 C C . ASP A 1 87 ? 3.240 6.363 18.664 1.00 97.12 87 ASP A C 1
ATOM 665 O O . ASP A 1 87 ? 2.723 6.526 19.766 1.00 97.12 87 ASP A O 1
ATOM 669 N N . ILE A 1 88 ? 3.049 7.237 17.670 1.00 97.06 88 ILE A N 1
ATOM 670 C CA . ILE A 1 88 ? 2.260 8.470 17.845 1.00 97.06 88 ILE A CA 1
ATOM 671 C C . ILE A 1 88 ? 0.788 8.148 18.145 1.00 97.06 88 ILE A C 1
ATOM 673 O O . ILE A 1 88 ? 0.193 8.771 19.027 1.00 97.06 88 ILE A O 1
ATOM 677 N N . ASP A 1 89 ? 0.217 7.151 17.464 1.00 97.44 89 ASP A N 1
ATOM 678 C CA . ASP A 1 89 ? -1.168 6.719 17.686 1.00 97.44 89 ASP A CA 1
ATOM 679 C C . ASP A 1 89 ? -1.373 6.140 19.089 1.00 97.44 89 ASP A C 1
ATOM 681 O O . ASP A 1 89 ? -2.446 6.258 19.675 1.00 97.44 89 ASP A O 1
ATOM 685 N N . ARG A 1 90 ? -0.335 5.504 19.639 1.00 96.81 90 ARG A N 1
ATOM 686 C CA . ARG A 1 90 ? -0.325 4.943 20.995 1.00 96.81 90 ARG A CA 1
ATOM 687 C C . ARG A 1 90 ? -0.190 6.018 22.065 1.00 96.81 90 ARG A C 1
ATOM 689 O O . ARG A 1 90 ? -0.788 5.898 23.132 1.00 96.81 90 ARG A O 1
ATOM 696 N N . GLU A 1 91 ? 0.636 7.024 21.806 1.00 96.94 91 GLU A N 1
ATOM 697 C CA . GLU A 1 91 ? 1.025 8.038 22.788 1.00 96.94 91 GLU A CA 1
ATOM 698 C C . GLU A 1 91 ? 0.053 9.221 22.856 1.00 96.94 91 GLU A C 1
ATOM 700 O O . GLU A 1 91 ? 0.050 9.960 23.844 1.00 96.94 91 GLU A O 1
ATOM 705 N N . THR A 1 92 ? -0.794 9.403 21.840 1.00 96.88 92 THR A N 1
ATOM 706 C CA . THR A 1 92 ? -1.721 10.536 21.755 1.00 96.88 92 THR A CA 1
ATOM 707 C C . THR A 1 92 ? -3.173 10.089 21.566 1.00 96.88 92 THR A C 1
ATOM 709 O O . THR A 1 92 ? -3.429 8.993 21.073 1.00 96.88 92 THR A O 1
ATOM 712 N N . PRO A 1 93 ? -4.167 10.899 21.984 1.00 98.19 93 PRO A N 1
ATOM 713 C CA . PRO A 1 93 ? -5.556 10.618 21.647 1.00 98.19 93 PRO A CA 1
ATOM 714 C C . PRO A 1 93 ? -5.769 10.672 20.125 1.00 98.19 93 PRO A C 1
ATOM 716 O O . PRO A 1 93 ? -5.699 11.752 19.530 1.00 98.19 93 PRO A O 1
ATOM 719 N N . THR A 1 94 ? -6.109 9.536 19.518 1.00 98.12 94 THR A N 1
ATOM 720 C CA . THR A 1 94 ? -6.237 9.371 18.058 1.00 98.12 94 THR A CA 1
ATOM 721 C C . THR A 1 94 ? -7.670 9.009 17.670 1.00 98.12 94 THR A C 1
ATOM 723 O O . THR A 1 94 ? -8.391 8.359 18.435 1.00 98.12 94 THR A O 1
ATOM 726 N N . HIS A 1 95 ? -8.139 9.463 16.501 1.00 97.81 95 HIS A N 1
ATOM 727 C CA . HIS A 1 95 ? -9.425 8.997 15.984 1.00 97.81 95 HIS A CA 1
ATOM 728 C C . HIS A 1 95 ? -9.271 7.563 15.462 1.00 97.81 95 HIS A C 1
ATOM 730 O O . HIS A 1 95 ? -8.345 7.306 14.700 1.00 97.81 95 HIS A O 1
ATOM 736 N N . PRO A 1 96 ? -10.189 6.630 15.781 1.00 97.44 96 PRO A N 1
ATOM 737 C CA . PRO A 1 96 ? -10.084 5.252 15.299 1.00 97.44 96 PRO A CA 1
ATOM 738 C C . PRO A 1 96 ? -9.938 5.137 13.772 1.00 97.44 96 PRO A C 1
ATOM 740 O O . PRO A 1 96 ? -9.224 4.267 13.289 1.00 97.44 96 PRO A O 1
ATOM 743 N N . ALA A 1 97 ? -10.564 6.042 13.012 1.00 96.12 97 ALA A N 1
ATOM 744 C CA . ALA A 1 97 ? -10.474 6.079 11.550 1.00 96.12 97 ALA A CA 1
ATOM 745 C C . ALA A 1 97 ? -9.071 6.424 11.010 1.00 96.12 97 ALA A C 1
ATOM 747 O O . ALA A 1 97 ? -8.793 6.132 9.853 1.00 96.12 97 ALA A O 1
ATOM 748 N N . ASP A 1 98 ? -8.195 7.006 11.834 1.00 96.62 98 ASP A N 1
ATOM 749 C CA . ASP A 1 98 ? -6.810 7.308 11.461 1.00 96.62 98 ASP A CA 1
ATOM 750 C C . ASP A 1 98 ? -5.882 6.097 11.682 1.00 96.62 98 ASP A C 1
ATOM 752 O O . ASP A 1 98 ? -4.719 6.131 11.287 1.00 96.62 98 ASP A O 1
ATOM 756 N N . ILE A 1 99 ? -6.381 5.005 12.281 1.00 97.44 99 ILE A N 1
ATOM 757 C CA . ILE A 1 99 ? -5.609 3.778 12.498 1.00 97.44 99 ILE A CA 1
ATOM 758 C C . ILE A 1 99 ? -5.689 2.883 11.260 1.00 97.44 99 ILE A C 1
ATOM 760 O O . ILE A 1 99 ? -6.726 2.283 10.964 1.00 97.44 99 ILE A O 1
ATOM 764 N N . TRP A 1 100 ? -4.559 2.725 10.575 1.00 96.88 100 TRP A N 1
ATOM 765 C CA . TRP A 1 100 ? -4.420 1.852 9.410 1.00 96.88 100 TRP A CA 1
ATOM 766 C C . TRP A 1 100 ? -3.091 1.103 9.439 1.00 96.88 100 TRP A C 1
ATOM 768 O O . TRP A 1 100 ? -2.060 1.629 9.833 1.00 96.88 100 TRP A O 1
ATOM 778 N N . CYS A 1 101 ? -3.095 -0.141 8.989 1.00 96.06 101 CYS A N 1
ATOM 779 C CA . CYS A 1 101 ? -1.896 -0.953 8.849 1.00 96.06 101 CYS A CA 1
ATOM 780 C C . CYS A 1 101 ? -1.592 -1.161 7.373 1.00 96.06 101 CYS A C 1
ATOM 782 O O . CYS A 1 101 ? -2.516 -1.318 6.577 1.00 96.06 101 CYS A O 1
ATOM 784 N N . ALA A 1 102 ? -0.314 -1.231 7.019 1.00 94.88 102 ALA A N 1
ATOM 785 C CA . ALA A 1 102 ? 0.116 -1.583 5.676 1.00 94.88 102 ALA A CA 1
ATOM 786 C C . ALA A 1 102 ? 1.367 -2.457 5.703 1.00 94.88 102 ALA A C 1
ATOM 788 O O . ALA A 1 102 ? 2.204 -2.315 6.597 1.00 94.88 102 ALA A O 1
ATOM 789 N N . THR A 1 103 ? 1.480 -3.350 4.725 1.00 92.75 103 THR A N 1
ATOM 790 C CA . THR A 1 103 ? 2.755 -3.981 4.371 1.00 92.75 103 THR A CA 1
ATOM 791 C C . THR A 1 103 ? 3.621 -2.994 3.597 1.00 92.75 103 THR A C 1
ATOM 793 O O . THR A 1 103 ? 3.120 -1.995 3.076 1.00 92.75 103 THR A O 1
ATOM 796 N N . ASP A 1 104 ? 4.902 -3.315 3.433 1.00 89.19 104 ASP A N 1
ATOM 797 C CA . ASP A 1 104 ? 5.757 -2.554 2.527 1.00 89.19 104 ASP A CA 1
ATOM 798 C C . ASP A 1 104 ? 5.173 -2.519 1.113 1.00 89.19 104 ASP A C 1
ATOM 800 O O . ASP A 1 104 ? 4.724 -3.538 0.570 1.00 89.19 104 ASP A O 1
ATOM 804 N N . ALA A 1 105 ? 5.204 -1.329 0.519 1.00 83.38 105 ALA A N 1
ATOM 805 C CA . ALA A 1 105 ? 4.914 -1.158 -0.889 1.00 83.38 105 ALA A CA 1
ATOM 806 C C . ALA A 1 105 ? 6.057 -1.731 -1.720 1.00 83.38 105 ALA A C 1
ATOM 808 O O . ALA A 1 105 ? 7.232 -1.672 -1.345 1.00 83.38 105 ALA A O 1
ATOM 809 N N . THR A 1 106 ? 5.710 -2.311 -2.866 1.00 76.06 106 THR A N 1
ATOM 810 C CA . THR A 1 106 ? 6.716 -2.577 -3.895 1.00 76.06 106 THR A CA 1
ATOM 811 C C . THR A 1 106 ? 6.525 -1.608 -5.030 1.00 76.06 106 THR A C 1
ATOM 813 O O . THR A 1 106 ? 5.615 -1.752 -5.848 1.00 76.06 106 THR A O 1
ATOM 816 N N . ASP A 1 107 ? 7.385 -0.606 -5.000 1.00 82.94 107 ASP A N 1
ATOM 817 C CA . ASP A 1 107 ? 7.354 0.525 -5.896 1.00 82.94 107 ASP A CA 1
ATOM 818 C C . ASP A 1 107 ? 8.176 0.220 -7.151 1.00 82.94 107 ASP A C 1
ATOM 820 O O . ASP A 1 107 ? 9.308 -0.264 -7.080 1.00 82.94 107 ASP A O 1
ATOM 824 N N . MET A 1 108 ? 7.585 0.515 -8.301 1.00 82.25 108 MET A N 1
ATOM 825 C CA . MET A 1 108 ? 8.229 0.558 -9.604 1.00 82.25 108 MET A CA 1
ATOM 826 C C . MET A 1 108 ? 8.504 2.015 -9.946 1.00 82.25 108 MET A C 1
ATOM 828 O O . MET A 1 108 ? 7.612 2.863 -9.840 1.00 82.25 108 MET A O 1
ATOM 832 N N . TYR A 1 109 ? 9.726 2.281 -10.387 1.00 85.00 109 TYR A N 1
ATOM 833 C CA . TYR A 1 109 ? 10.161 3.593 -10.838 1.00 85.00 109 TYR A CA 1
ATOM 834 C C . TYR A 1 109 ? 10.456 3.547 -12.332 1.00 85.00 109 TYR A C 1
ATOM 836 O O . TYR A 1 109 ? 10.913 2.522 -12.839 1.00 85.00 109 TYR A O 1
ATOM 844 N N . LEU A 1 110 ? 10.148 4.637 -13.025 1.00 82.38 110 LEU A N 1
ATOM 845 C CA . LEU A 1 110 ? 10.536 4.856 -14.411 1.00 82.38 110 LEU A CA 1
ATOM 846 C C . LEU A 1 110 ? 11.047 6.294 -14.572 1.00 82.38 110 LEU A C 1
ATOM 848 O O . LEU A 1 110 ? 10.570 7.189 -13.864 1.00 82.38 110 LEU A O 1
ATOM 852 N N . PRO A 1 111 ? 11.949 6.532 -15.536 1.00 83.00 111 PRO A N 1
ATOM 853 C CA . PRO A 1 111 ? 12.302 7.876 -15.958 1.00 83.00 111 PRO A CA 1
ATOM 854 C C . PRO A 1 111 ? 11.100 8.512 -16.660 1.00 83.00 111 PRO A C 1
ATOM 856 O O . PRO A 1 111 ? 10.644 8.040 -17.702 1.00 83.00 111 PRO A O 1
ATOM 859 N N . VAL A 1 112 ? 10.573 9.580 -16.076 1.00 84.75 112 VAL A N 1
ATOM 860 C CA . VAL A 1 112 ? 9.367 10.273 -16.531 1.00 84.75 112 VAL A CA 1
ATOM 861 C C . VAL A 1 112 ? 9.684 11.743 -16.779 1.00 84.75 112 VAL A C 1
ATOM 863 O O . VAL A 1 112 ? 10.384 12.373 -15.985 1.00 84.75 112 VAL A O 1
ATOM 866 N N . GLU A 1 113 ? 9.161 12.305 -17.870 1.00 82.94 113 GLU A N 1
ATOM 867 C CA . GLU A 1 113 ? 9.285 13.738 -18.136 1.00 82.94 113 GLU A CA 1
ATOM 868 C C . GLU A 1 113 ? 8.317 14.527 -17.236 1.00 82.94 113 GLU A C 1
ATOM 870 O O . GLU A 1 113 ? 7.099 14.367 -17.320 1.00 82.94 113 GLU A O 1
ATOM 875 N N . THR A 1 114 ? 8.845 15.408 -16.381 1.00 81.56 114 THR A N 1
ATOM 876 C CA . THR A 1 114 ? 8.060 16.229 -15.432 1.00 81.56 114 THR A CA 1
ATOM 877 C C . THR A 1 114 ? 7.846 17.669 -15.907 1.00 81.56 114 THR A C 1
ATOM 879 O O . THR A 1 114 ? 7.456 18.553 -15.140 1.00 81.56 114 THR A O 1
ATOM 882 N N . GLY A 1 115 ? 8.063 17.908 -17.204 1.00 78.06 115 GLY A N 1
ATOM 883 C CA . GLY A 1 115 ? 7.953 19.208 -17.855 1.00 78.06 115 GLY A CA 1
ATOM 884 C C . GLY A 1 115 ? 9.264 19.999 -17.867 1.00 78.06 115 GLY A C 1
ATOM 885 O O . GLY A 1 115 ? 10.175 19.789 -17.068 1.00 78.06 115 GLY A O 1
ATOM 886 N N . GLY A 1 116 ? 9.378 20.930 -18.819 1.00 80.19 116 GLY A N 1
ATOM 887 C CA . GLY A 1 116 ? 10.584 21.747 -18.990 1.00 80.19 116 GLY A CA 1
ATOM 888 C C . GLY A 1 116 ? 11.807 20.968 -19.492 1.00 80.19 116 GLY A C 1
ATOM 889 O O . GLY A 1 116 ? 12.927 21.393 -19.213 1.00 80.19 116 GLY A O 1
ATOM 890 N N . ASN A 1 117 ? 11.601 19.862 -20.224 1.00 78.25 117 ASN A N 1
ATOM 891 C CA . ASN A 1 117 ? 12.646 18.926 -20.666 1.00 78.25 117 ASN A CA 1
ATOM 892 C C . ASN A 1 117 ? 13.441 18.314 -19.497 1.00 78.25 117 ASN A C 1
ATOM 894 O O . ASN A 1 117 ? 14.654 18.112 -19.595 1.00 78.25 117 ASN A O 1
ATOM 898 N N . LYS A 1 118 ? 12.781 18.093 -18.355 1.00 85.19 118 LYS A N 1
ATOM 899 C CA . LYS A 1 118 ? 13.380 17.450 -17.189 1.00 85.19 118 LYS A CA 1
ATOM 900 C C . LYS A 1 118 ? 12.852 16.028 -17.063 1.00 85.19 118 LYS A C 1
ATOM 902 O O . LYS A 1 118 ? 11.643 15.827 -17.026 1.00 85.19 118 LYS A O 1
ATOM 907 N N . VAL A 1 119 ? 13.772 15.076 -16.940 1.00 84.69 119 VAL A N 1
ATOM 908 C CA . VAL A 1 119 ? 13.472 13.674 -16.639 1.00 84.69 119 VAL A CA 1
ATOM 909 C C . VAL A 1 119 ? 13.778 13.404 -15.173 1.00 84.69 119 VAL A C 1
ATOM 911 O O . VAL A 1 119 ? 14.857 13.752 -14.683 1.00 84.69 119 VAL A O 1
ATOM 914 N N . GLU A 1 120 ? 12.831 12.790 -14.473 1.00 85.75 120 GLU A N 1
ATOM 915 C CA . GLU A 1 120 ? 12.974 12.370 -13.082 1.00 85.75 120 GLU A CA 1
ATOM 916 C C . GLU A 1 120 ? 12.603 10.896 -12.922 1.00 85.75 120 GLU A C 1
ATOM 918 O O . GLU A 1 120 ? 11.683 10.400 -13.568 1.00 85.75 120 GLU A O 1
ATOM 923 N N . GLU A 1 121 ? 13.300 10.199 -12.025 1.00 85.81 121 GLU A N 1
ATOM 924 C CA . GLU A 1 121 ? 12.894 8.865 -11.583 1.00 85.81 121 GLU A CA 1
ATOM 925 C C . GLU A 1 121 ? 11.637 8.995 -10.724 1.00 85.81 121 GLU A C 1
ATOM 927 O O . GLU A 1 121 ? 11.694 9.372 -9.549 1.00 85.81 121 GLU A O 1
ATOM 932 N N . MET A 1 122 ? 10.488 8.703 -11.322 1.00 83.94 122 MET A N 1
ATOM 933 C CA . MET A 1 122 ? 9.200 8.786 -10.655 1.00 83.94 122 MET A CA 1
ATOM 934 C C . MET A 1 122 ? 8.685 7.401 -10.328 1.00 83.94 122 MET A C 1
ATOM 936 O O . MET A 1 122 ? 8.770 6.476 -11.134 1.00 83.94 122 MET A O 1
ATOM 940 N N . ARG A 1 123 ? 8.080 7.273 -9.148 1.00 83.69 123 ARG A N 1
ATOM 941 C CA . ARG A 1 123 ? 7.312 6.082 -8.813 1.00 83.69 123 ARG A CA 1
ATOM 942 C C . ARG A 1 123 ? 6.071 6.057 -9.689 1.00 83.69 123 ARG A C 1
ATOM 944 O O . ARG A 1 123 ? 5.195 6.886 -9.495 1.00 83.69 123 ARG A O 1
ATOM 951 N N . VAL A 1 124 ? 6.003 5.108 -10.613 1.00 80.19 124 VAL A N 1
ATOM 952 C CA . VAL A 1 124 ? 4.931 5.004 -11.613 1.00 80.19 124 VAL A CA 1
ATOM 953 C C . VAL A 1 124 ? 3.850 3.997 -11.247 1.00 80.19 124 VAL A C 1
ATOM 955 O O . VAL A 1 124 ? 2.713 4.106 -11.706 1.00 80.19 124 VAL A O 1
ATOM 958 N N . MET A 1 125 ? 4.198 3.002 -10.431 1.00 84.38 125 MET A N 1
ATOM 959 C CA . MET A 1 125 ? 3.273 1.946 -10.049 1.00 84.38 125 MET A CA 1
ATOM 960 C C . MET A 1 125 ? 3.702 1.307 -8.736 1.00 84.38 125 MET A C 1
ATOM 962 O O . MET A 1 125 ? 4.863 0.950 -8.569 1.00 84.38 125 MET A O 1
ATOM 966 N N . GLY A 1 126 ? 2.767 1.116 -7.814 1.00 85.75 126 GLY A N 1
ATOM 967 C CA . GLY A 1 126 ? 3.037 0.453 -6.542 1.00 85.75 126 GLY A CA 1
ATOM 968 C C . GLY A 1 126 ? 1.857 -0.396 -6.109 1.00 85.75 126 GLY A C 1
ATOM 969 O O . GLY A 1 126 ? 0.715 -0.094 -6.448 1.00 85.75 126 GLY A O 1
ATOM 970 N N . ALA A 1 127 ? 2.124 -1.463 -5.362 1.00 88.88 127 ALA A N 1
ATOM 971 C CA . ALA A 1 127 ? 1.077 -2.182 -4.650 1.00 88.88 127 ALA A CA 1
ATOM 972 C C . ALA A 1 127 ? 1.499 -2.483 -3.217 1.00 88.88 127 ALA A C 1
ATOM 974 O O . ALA A 1 127 ? 2.650 -2.845 -2.957 1.00 88.88 127 ALA A O 1
ATOM 975 N N . LEU A 1 128 ? 0.538 -2.355 -2.308 1.00 91.88 128 LEU A N 1
ATOM 976 C CA . LEU A 1 128 ? 0.661 -2.726 -0.903 1.00 91.88 128 LEU A CA 1
ATOM 977 C C . LEU A 1 128 ? -0.638 -3.359 -0.411 1.00 91.88 128 LEU A C 1
ATOM 979 O O . LEU A 1 128 ? -1.703 -3.155 -0.998 1.00 91.88 128 LEU A O 1
ATOM 983 N N . ILE A 1 129 ? -0.555 -4.115 0.681 1.00 94.25 129 ILE A N 1
ATOM 984 C CA . ILE A 1 129 ? -1.730 -4.611 1.394 1.00 94.25 129 ILE A CA 1
ATOM 985 C C . ILE A 1 129 ? -1.986 -3.668 2.559 1.00 94.25 129 ILE A C 1
ATOM 987 O O . ILE A 1 129 ? -1.094 -3.449 3.374 1.00 94.25 129 ILE A O 1
ATOM 991 N N . ARG A 1 130 ? -3.203 -3.134 2.647 1.00 95.44 130 ARG A N 1
ATOM 992 C CA . ARG A 1 130 ? -3.666 -2.267 3.728 1.00 95.44 130 ARG A CA 1
ATOM 993 C C . ARG A 1 130 ? -4.808 -2.927 4.495 1.00 95.44 130 ARG A C 1
ATOM 995 O O . ARG A 1 130 ? -5.512 -3.797 3.981 1.00 95.44 130 ARG A O 1
ATOM 1002 N N . GLN A 1 131 ? -4.983 -2.515 5.740 1.00 95.31 131 GLN A N 1
ATOM 1003 C CA . GLN A 1 131 ? -6.145 -2.827 6.560 1.00 95.31 131 GLN A CA 1
ATOM 1004 C C . GLN A 1 131 ? -6.472 -1.628 7.451 1.00 95.31 131 GLN A C 1
ATOM 1006 O O . GLN A 1 131 ? -5.580 -1.059 8.072 1.00 95.31 131 GLN A O 1
ATOM 1011 N N . GLU A 1 132 ? -7.749 -1.280 7.556 1.00 96.62 132 GLU A N 1
ATOM 1012 C CA . GLU A 1 132 ? -8.254 -0.174 8.372 1.00 96.62 132 GLU A CA 1
ATOM 1013 C C . GLU A 1 132 ? -9.287 -0.696 9.375 1.00 96.62 132 GLU A C 1
ATOM 1015 O O . GLU A 1 132 ? -10.485 -0.723 9.074 1.00 96.62 132 GLU A O 1
ATOM 1020 N N . PRO A 1 133 ? -8.863 -1.142 10.572 1.00 95.44 133 PRO A N 1
ATOM 1021 C CA . PRO A 1 133 ? -9.725 -1.884 11.497 1.00 95.44 133 PRO A CA 1
ATOM 1022 C C . PRO A 1 133 ? -11.031 -1.165 11.863 1.00 95.44 133 PRO A C 1
ATOM 1024 O O . PRO A 1 133 ? -12.046 -1.811 12.126 1.00 95.44 133 PRO A O 1
ATOM 1027 N N . PHE A 1 134 ? -11.021 0.168 11.833 1.00 95.75 134 PHE A N 1
ATOM 1028 C CA . PHE A 1 134 ? -12.153 1.011 12.212 1.00 95.75 134 PHE A CA 1
ATOM 1029 C C . PHE A 1 134 ? -12.779 1.773 11.039 1.00 95.75 134 PHE A C 1
ATOM 1031 O O . PHE A 1 134 ? -13.603 2.662 11.273 1.00 95.75 134 PHE A O 1
ATOM 1038 N N . SER A 1 135 ? -12.440 1.440 9.787 1.00 95.31 135 SER A N 1
ATOM 1039 C CA . SER A 1 135 ? -13.032 2.115 8.628 1.00 95.31 135 SER A CA 1
ATOM 1040 C C . SER A 1 135 ? -14.562 2.017 8.644 1.00 95.31 135 SER A C 1
ATOM 1042 O O . SER A 1 135 ? -15.159 1.042 9.105 1.00 95.31 135 SER A O 1
ATOM 1044 N N . ARG A 1 136 ? -15.250 3.026 8.110 1.00 94.94 136 ARG A N 1
ATOM 1045 C CA . ARG A 1 136 ? -16.699 2.955 7.857 1.00 94.94 136 ARG A CA 1
ATOM 1046 C C . ARG A 1 136 ? -17.052 1.995 6.713 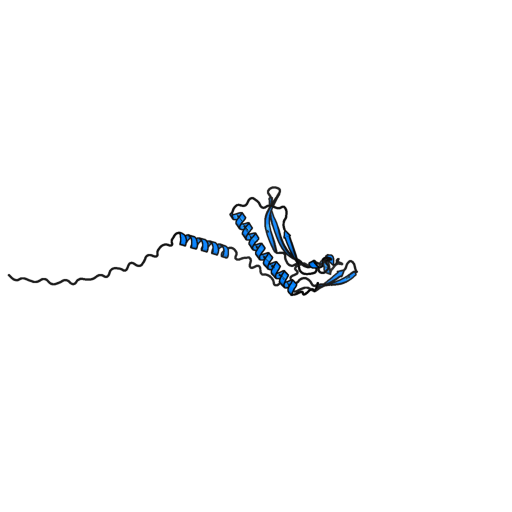1.00 94.94 136 ARG A C 1
ATOM 1048 O O . ARG A 1 136 ? -18.202 1.572 6.609 1.00 94.94 136 ARG A O 1
ATOM 1055 N N . HIS A 1 137 ? -16.087 1.655 5.864 1.00 92.50 137 HIS A N 1
ATOM 1056 C CA . HIS A 1 137 ? -16.256 0.759 4.732 1.00 92.50 137 HIS A CA 1
ATOM 1057 C C . HIS A 1 137 ? -15.821 -0.656 5.127 1.00 92.50 137 HIS A C 1
ATOM 1059 O O . HIS A 1 137 ? -14.653 -0.924 5.387 1.00 92.50 137 HIS A O 1
ATOM 1065 N N . MET A 1 138 ? -16.772 -1.593 5.164 1.00 90.81 138 MET A N 1
ATOM 1066 C CA . MET A 1 138 ? -16.524 -2.953 5.674 1.00 90.81 138 MET A CA 1
ATOM 1067 C C . MET A 1 138 ? -15.409 -3.696 4.928 1.00 90.81 138 MET A C 1
ATOM 1069 O O . MET A 1 138 ? -14.685 -4.480 5.532 1.00 90.81 138 MET A O 1
ATOM 1073 N N . HIS A 1 139 ? -15.236 -3.429 3.631 1.00 89.69 139 HIS A N 1
ATOM 1074 C CA . HIS A 1 139 ? -14.194 -4.066 2.829 1.00 89.69 139 HIS A CA 1
ATOM 1075 C C . HIS A 1 139 ? -12.774 -3.591 3.182 1.00 89.69 139 HIS A C 1
ATOM 1077 O O . HIS A 1 139 ? -11.827 -4.321 2.903 1.00 89.69 139 HIS A O 1
ATOM 1083 N N . GLU A 1 140 ? -12.627 -2.425 3.819 1.00 93.75 140 GLU A N 1
ATOM 1084 C CA . GLU A 1 140 ? -11.334 -1.880 4.255 1.00 93.75 140 GLU A CA 1
ATOM 1085 C C . GLU A 1 140 ? -10.911 -2.428 5.628 1.00 93.75 140 GLU A C 1
ATOM 1087 O O . GLU A 1 140 ? -9.722 -2.461 5.944 1.00 93.75 140 GLU A O 1
ATOM 1092 N N . ARG A 1 141 ? -11.865 -2.927 6.431 1.00 93.88 141 ARG A N 1
ATOM 1093 C CA . ARG A 1 141 ? -11.610 -3.516 7.765 1.00 93.88 141 ARG A CA 1
ATOM 1094 C C . ARG A 1 141 ? -10.846 -4.830 7.732 1.00 93.88 141 ARG A C 1
ATOM 1096 O O . ARG A 1 141 ? -10.301 -5.262 8.747 1.00 93.88 141 ARG A O 1
ATOM 1103 N N . VAL A 1 142 ? -10.815 -5.457 6.566 1.00 92.62 142 VAL A N 1
ATOM 1104 C CA . VAL A 1 1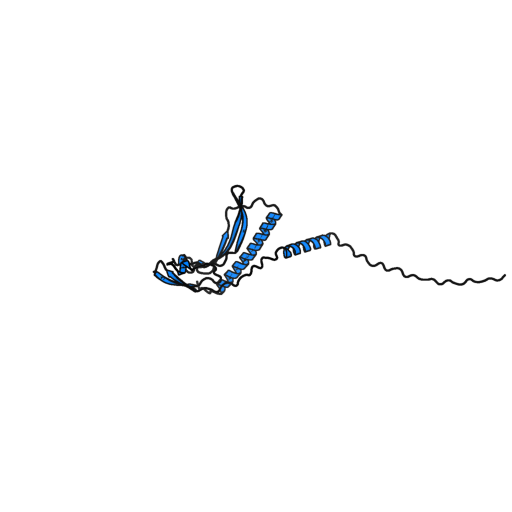42 ? -10.062 -6.673 6.276 1.00 92.62 142 VAL A CA 1
ATOM 1105 C C . VAL A 1 142 ? -8.899 -6.340 5.337 1.00 92.62 142 VAL A C 1
ATOM 1107 O O . VAL A 1 142 ? -8.943 -5.308 4.660 1.00 92.62 142 VAL A O 1
ATOM 1110 N N . PRO A 1 143 ? -7.865 -7.199 5.258 1.00 95.00 143 PRO A N 1
ATOM 1111 C CA . PRO A 1 143 ? -6.775 -6.999 4.314 1.00 95.00 143 PRO A CA 1
ATOM 1112 C C . PRO A 1 143 ? -7.302 -6.795 2.885 1.00 95.00 143 PRO A C 1
ATOM 1114 O O . PRO A 1 143 ? -8.107 -7.593 2.381 1.00 95.00 143 PRO A O 1
ATOM 1117 N N . HIS A 1 144 ? -6.846 -5.725 2.240 1.00 94.12 144 HIS A N 1
ATOM 1118 C CA . HIS A 1 144 ? -7.161 -5.356 0.862 1.00 94.12 144 HIS A CA 1
ATOM 1119 C C . HIS A 1 144 ? -5.921 -4.771 0.179 1.00 94.12 144 HIS A C 1
ATOM 1121 O O . HIS A 1 144 ? -5.018 -4.271 0.842 1.00 94.12 144 HIS A O 1
ATOM 1127 N N . ALA A 1 145 ? -5.853 -4.859 -1.148 1.00 93.06 145 ALA A N 1
ATOM 1128 C CA . ALA A 1 145 ? -4.756 -4.264 -1.903 1.00 93.06 145 ALA A CA 1
ATOM 1129 C C . ALA A 1 145 ? -5.076 -2.808 -2.257 1.00 93.06 145 ALA A C 1
ATOM 1131 O O . ALA A 1 145 ? -6.197 -2.503 -2.664 1.00 93.06 145 ALA A O 1
ATOM 1132 N N . ILE A 1 146 ? -4.072 -1.941 -2.161 1.00 92.00 146 ILE A N 1
ATOM 1133 C CA . ILE A 1 146 ? -4.062 -0.626 -2.801 1.00 92.00 146 ILE A CA 1
ATOM 1134 C C . ILE A 1 146 ? -3.047 -0.688 -3.929 1.00 92.00 146 ILE A C 1
ATOM 1136 O O . ILE A 1 146 ? -1.905 -1.093 -3.709 1.00 92.00 146 ILE A O 1
ATOM 1140 N N . VAL A 1 147 ? -3.485 -0.292 -5.122 1.00 86.31 147 VAL A N 1
ATOM 1141 C CA . VAL A 1 147 ? -2.622 -0.125 -6.289 1.00 86.31 147 VAL A CA 1
ATOM 1142 C C . VAL A 1 147 ? -2.559 1.356 -6.604 1.00 86.31 147 VAL A C 1
ATOM 1144 O O . VAL A 1 147 ? -3.588 1.997 -6.809 1.00 86.31 147 VAL A O 1
ATOM 1147 N N . GLU A 1 148 ? -1.350 1.886 -6.628 1.00 83.06 148 GLU A N 1
ATOM 1148 C CA . GLU A 1 148 ? -1.095 3.246 -7.062 1.00 83.06 148 GLU A CA 1
ATOM 1149 C C . GLU A 1 148 ? -0.728 3.248 -8.539 1.00 83.06 148 GLU A C 1
ATOM 1151 O O . GLU A 1 148 ? 0.108 2.454 -8.979 1.00 83.06 148 GLU A O 1
ATOM 1156 N N . LEU A 1 149 ? -1.376 4.137 -9.287 1.00 77.06 149 LEU A N 1
ATOM 1157 C CA . LEU A 1 149 ? -1.175 4.341 -10.712 1.00 77.06 149 LEU A CA 1
ATOM 1158 C C . LEU A 1 149 ? -0.766 5.797 -10.913 1.00 77.06 149 LEU A C 1
ATOM 1160 O O . LEU A 1 149 ? -1.459 6.693 -10.428 1.00 77.06 149 LEU A O 1
ATOM 1164 N N . VAL A 1 150 ? 0.335 6.034 -11.623 1.00 80.00 150 VAL A N 1
ATOM 1165 C CA . VAL A 1 150 ? 0.637 7.377 -12.119 1.00 80.00 150 VAL A CA 1
ATOM 1166 C C . VAL A 1 150 ? -0.237 7.671 -13.326 1.00 80.00 150 VAL A C 1
ATOM 1168 O O . VAL A 1 150 ? -0.242 6.919 -14.299 1.00 80.00 150 VAL A O 1
ATOM 1171 N N . ASP A 1 151 ? -0.968 8.775 -13.232 1.00 72.75 151 ASP A N 1
ATOM 1172 C CA . ASP A 1 151 ? -1.795 9.326 -14.300 1.00 72.75 151 ASP A CA 1
ATOM 1173 C C . ASP A 1 151 ? -1.118 10.571 -14.900 1.00 72.75 151 ASP A C 1
ATOM 1175 O O . ASP A 1 151 ? -0.318 11.228 -14.228 1.00 72.75 151 ASP A O 1
ATOM 1179 N N . ASP A 1 152 ? -1.421 10.883 -16.160 1.00 74.38 152 ASP A N 1
ATOM 1180 C CA . ASP A 1 152 ? -0.977 12.085 -16.893 1.00 74.38 152 ASP A CA 1
ATOM 1181 C C . ASP A 1 152 ? 0.544 12.290 -17.097 1.00 74.38 152 ASP A C 1
ATOM 1183 O O . ASP A 1 152 ? 0.990 13.400 -17.398 1.00 74.38 152 ASP A O 1
ATOM 1187 N N . HIS A 1 153 ? 1.359 11.238 -17.007 1.00 78.56 153 HIS A N 1
ATOM 1188 C CA . HIS A 1 153 ? 2.805 11.325 -17.244 1.00 78.56 153 HIS A CA 1
ATOM 1189 C C . HIS A 1 153 ? 3.263 10.492 -18.446 1.00 78.56 153 HIS A C 1
ATOM 1191 O O . HIS A 1 153 ? 2.743 9.406 -18.705 1.00 78.56 153 HIS A O 1
ATOM 1197 N N . TRP A 1 154 ? 4.279 10.990 -19.156 1.00 77.50 154 TRP A N 1
ATOM 1198 C CA . TRP A 1 154 ? 4.829 10.362 -20.357 1.00 77.50 154 TRP A CA 1
ATOM 1199 C C . TRP A 1 154 ? 6.320 10.077 -20.176 1.00 77.50 154 TRP A C 1
ATOM 1201 O O . TRP A 1 154 ? 7.038 10.807 -19.490 1.00 77.50 154 TRP A O 1
ATOM 1211 N N . THR A 1 155 ? 6.780 8.996 -20.798 1.00 79.19 155 THR A N 1
ATOM 121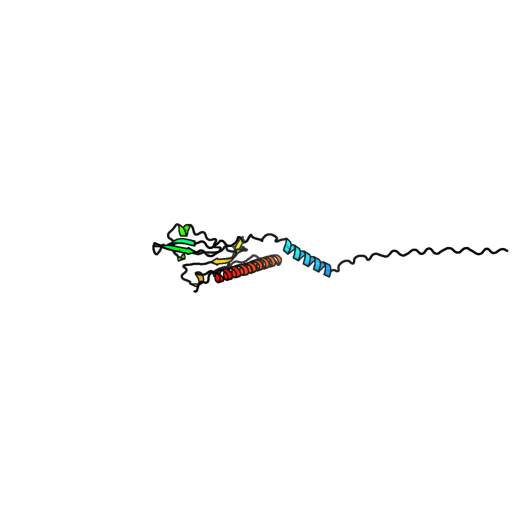2 C CA . THR A 1 155 ? 8.211 8.743 -20.984 1.00 79.19 155 THR A CA 1
ATOM 1213 C C . THR A 1 155 ? 8.685 9.471 -22.242 1.00 79.19 155 THR A C 1
ATOM 1215 O O . THR A 1 155 ? 7.881 9.789 -23.124 1.00 79.19 155 THR A O 1
ATOM 1218 N N . GLU A 1 156 ? 9.985 9.752 -22.331 1.00 79.75 156 GLU A N 1
ATOM 1219 C CA . GLU A 1 156 ? 10.572 10.291 -23.560 1.00 79.75 156 GLU A CA 1
ATOM 1220 C C . GLU A 1 156 ? 10.427 9.306 -24.737 1.00 79.75 156 GLU A C 1
ATOM 1222 O O . GLU A 1 156 ? 10.046 8.145 -24.576 1.00 79.75 156 GLU A O 1
ATOM 1227 N N . SER A 1 157 ? 10.744 9.763 -25.954 1.00 86.38 157 SER A N 1
ATOM 1228 C CA . SER A 1 157 ? 10.741 8.890 -27.135 1.00 86.38 157 SER A CA 1
ATOM 1229 C C . SER A 1 157 ? 11.690 7.704 -26.940 1.00 86.38 157 SER A C 1
ATOM 1231 O O . SER A 1 157 ? 12.894 7.893 -26.788 1.00 86.38 157 SER A O 1
ATOM 1233 N N . LEU A 1 158 ? 11.144 6.487 -26.984 1.00 90.31 158 LEU A N 1
ATOM 1234 C CA . LEU A 1 158 ? 11.904 5.253 -26.802 1.00 90.31 158 LEU A CA 1
ATOM 1235 C C . LEU A 1 158 ? 12.367 4.694 -28.149 1.00 90.31 158 LEU A C 1
ATOM 1237 O O . LEU A 1 158 ? 11.590 4.597 -29.102 1.00 90.31 158 LEU A O 1
ATOM 1241 N N . ASP A 1 159 ? 13.626 4.276 -28.206 1.00 91.44 159 ASP A N 1
ATOM 1242 C CA . ASP A 1 159 ? 14.105 3.366 -29.240 1.00 91.44 159 ASP A CA 1
ATOM 1243 C C . ASP A 1 159 ? 13.674 1.912 -28.913 1.00 91.44 159 ASP A C 1
ATOM 1245 O O . ASP A 1 159 ? 13.048 1.663 -27.873 1.00 91.44 159 ASP A O 1
ATOM 1249 N N . PRO A 1 160 ? 13.929 0.926 -29.796 1.00 96.88 160 PRO A N 1
ATOM 1250 C CA . PRO A 1 160 ? 13.530 -0.458 -29.539 1.00 96.88 160 PRO A CA 1
ATOM 1251 C C . PRO A 1 160 ? 14.094 -1.046 -28.235 1.00 96.88 160 PRO A C 1
ATOM 1253 O O . PRO A 1 160 ? 13.385 -1.794 -27.562 1.00 96.88 160 PRO A O 1
ATOM 1256 N N . ASP A 1 161 ? 15.321 -0.685 -27.853 1.00 95.19 161 ASP A N 1
ATOM 1257 C CA . ASP A 1 161 ? 15.975 -1.185 -26.638 1.00 95.19 161 ASP A CA 1
ATOM 1258 C C . ASP A 1 161 ? 15.383 -0.535 -25.373 1.00 95.19 161 ASP A C 1
ATOM 1260 O O . ASP A 1 161 ? 15.152 -1.202 -24.356 1.00 95.19 161 ASP A O 1
ATOM 1264 N N . GLY A 1 162 ? 15.056 0.756 -25.443 1.00 88.75 162 GLY A N 1
ATOM 1265 C CA . GLY A 1 162 ? 14.326 1.487 -24.413 1.00 88.75 162 GLY A CA 1
ATOM 1266 C C . GLY A 1 162 ? 12.926 0.916 -24.203 1.00 88.75 162 GLY A C 1
ATOM 1267 O O . GLY A 1 162 ? 12.524 0.665 -23.065 1.00 88.75 162 GLY A O 1
ATOM 1268 N N . LEU A 1 163 ? 12.207 0.607 -25.287 1.00 91.19 163 LEU A N 1
ATOM 1269 C CA . LEU A 1 163 ? 10.913 -0.070 -25.196 1.00 91.19 163 LEU A CA 1
ATOM 1270 C C . LEU A 1 163 ? 11.052 -1.477 -24.596 1.00 91.19 163 LEU A C 1
ATOM 1272 O O . LEU A 1 163 ? 10.259 -1.842 -23.729 1.00 91.19 163 LEU A O 1
ATOM 1276 N N . ALA A 1 164 ? 12.066 -2.250 -24.995 1.00 91.75 164 ALA A N 1
ATOM 1277 C CA . ALA A 1 164 ? 12.330 -3.567 -24.415 1.00 91.75 164 ALA A CA 1
ATOM 1278 C C . ALA A 1 164 ? 12.585 -3.485 -22.898 1.00 91.75 164 ALA A C 1
ATOM 1280 O O . ALA A 1 164 ? 12.059 -4.295 -22.135 1.00 91.75 164 ALA A O 1
ATOM 1281 N N . SER A 1 165 ? 13.312 -2.463 -22.443 1.00 89.69 165 SER A N 1
ATOM 1282 C CA . SER A 1 165 ? 13.572 -2.218 -21.018 1.00 89.69 165 SER A CA 1
ATOM 1283 C C . SER A 1 165 ? 12.295 -1.898 -20.235 1.00 89.69 165 SER A C 1
ATOM 1285 O O . SER A 1 165 ? 12.091 -2.420 -19.135 1.00 89.69 165 SER A O 1
ATOM 1287 N N . VAL A 1 166 ? 11.393 -1.093 -20.810 1.00 88.12 166 VAL A N 1
ATOM 1288 C CA . VAL A 1 166 ? 10.076 -0.822 -20.210 1.00 88.12 166 VAL A CA 1
ATOM 1289 C C . VAL A 1 166 ? 9.247 -2.103 -20.113 1.00 88.12 166 VAL A C 1
ATOM 1291 O O . VAL A 1 166 ? 8.668 -2.366 -19.060 1.00 88.12 166 VAL A O 1
ATOM 1294 N N . ILE A 1 167 ? 9.225 -2.933 -21.163 1.00 88.38 167 ILE A N 1
ATOM 1295 C CA . ILE A 1 167 ? 8.498 -4.214 -21.156 1.00 88.38 167 ILE A CA 1
ATOM 1296 C C . ILE A 1 167 ? 8.995 -5.108 -20.018 1.00 88.38 167 ILE A C 1
ATOM 1298 O O . ILE A 1 167 ? 8.189 -5.547 -19.201 1.00 88.38 167 ILE A O 1
ATOM 1302 N N . LEU A 1 168 ? 10.309 -5.319 -19.911 1.00 90.56 168 LEU A N 1
ATOM 1303 C CA . LEU A 1 168 ? 10.898 -6.147 -18.853 1.00 90.56 168 LEU A CA 1
ATOM 1304 C C . LEU A 1 168 ? 10.581 -5.604 -17.451 1.00 90.56 168 LEU A C 1
ATOM 1306 O O . LEU A 1 168 ? 10.316 -6.366 -16.520 1.00 90.56 168 LEU A O 1
ATOM 1310 N N . THR A 1 169 ? 10.558 -4.279 -17.304 1.00 87.69 169 THR A N 1
ATOM 1311 C CA . THR A 1 169 ? 10.203 -3.617 -16.042 1.00 87.69 169 THR A CA 1
ATOM 1312 C C . THR A 1 169 ? 8.742 -3.881 -15.668 1.00 87.69 169 THR A C 1
ATOM 1314 O O . THR A 1 169 ? 8.448 -4.263 -14.533 1.00 87.69 169 THR A O 1
ATOM 1317 N N . LEU A 1 170 ? 7.824 -3.771 -16.633 1.00 88.06 170 LEU A N 1
ATOM 1318 C CA . LEU A 1 170 ? 6.406 -4.077 -16.435 1.00 88.06 170 LEU A CA 1
ATOM 1319 C C . LEU A 1 170 ? 6.160 -5.566 -16.157 1.00 88.06 170 LEU A C 1
ATOM 1321 O O . LEU A 1 170 ? 5.322 -5.901 -15.321 1.00 88.06 170 LEU A O 1
ATOM 1325 N N . GLU A 1 171 ? 6.889 -6.469 -16.812 1.00 91.31 171 GLU A N 1
ATOM 1326 C CA . GLU A 1 171 ? 6.808 -7.911 -16.551 1.00 91.31 171 GLU A CA 1
ATOM 1327 C C . GLU A 1 171 ? 7.261 -8.257 -15.129 1.00 91.31 171 GLU A C 1
ATOM 1329 O O . GLU A 1 171 ? 6.581 -9.015 -14.428 1.00 91.31 171 GLU A O 1
ATOM 1334 N N . SER A 1 172 ? 8.362 -7.654 -14.676 1.00 87.62 172 SER A N 1
ATOM 1335 C CA . SER A 1 172 ? 8.835 -7.767 -13.294 1.00 87.62 172 SER A CA 1
ATOM 1336 C C . SER A 1 172 ? 7.776 -7.271 -12.302 1.00 87.62 172 SER A C 1
ATOM 1338 O O . SER A 1 172 ? 7.434 -7.965 -11.338 1.00 87.62 172 SER A O 1
ATOM 1340 N N . GLN A 1 173 ? 7.153 -6.122 -12.579 1.00 87.62 173 GLN A N 1
ATOM 1341 C CA . GLN A 1 173 ? 6.094 -5.588 -11.724 1.00 87.62 173 GLN A CA 1
ATOM 1342 C C . GLN A 1 173 ? 4.827 -6.456 -11.733 1.00 87.62 173 GLN A C 1
ATOM 1344 O O . GLN A 1 173 ? 4.192 -6.642 -10.693 1.00 87.62 173 GLN A O 1
ATOM 1349 N N . LEU A 1 174 ? 4.472 -7.065 -12.868 1.00 89.56 174 LEU A N 1
ATOM 1350 C CA . LEU A 1 174 ? 3.372 -8.026 -12.937 1.00 89.56 174 LEU A CA 1
ATOM 1351 C C . LEU A 1 174 ? 3.658 -9.271 -12.089 1.00 89.56 174 LEU A C 1
ATOM 1353 O O . LEU A 1 174 ? 2.765 -9.750 -11.381 1.00 89.56 174 LEU A O 1
ATOM 1357 N N . ALA A 1 175 ? 4.883 -9.802 -12.142 1.00 89.31 175 ALA A N 1
ATOM 1358 C CA . ALA A 1 175 ? 5.293 -10.895 -11.264 1.00 89.31 175 ALA A CA 1
ATOM 1359 C C . ALA A 1 175 ? 5.106 -10.494 -9.794 1.00 89.31 175 ALA A C 1
ATOM 1361 O O . ALA A 1 175 ? 4.512 -11.246 -9.017 1.00 89.31 175 ALA A O 1
ATOM 1362 N N . ARG A 1 176 ? 5.468 -9.258 -9.442 1.00 86.56 176 ARG A N 1
ATOM 1363 C CA . ARG A 1 176 ? 5.271 -8.739 -8.092 1.00 86.56 176 ARG A CA 1
ATOM 1364 C C . ARG A 1 176 ? 3.803 -8.597 -7.691 1.00 86.56 176 ARG A C 1
ATOM 1366 O O . ARG A 1 176 ? 3.436 -8.968 -6.579 1.00 86.56 176 ARG A O 1
ATOM 1373 N N . PHE A 1 177 ? 2.930 -8.125 -8.575 1.00 89.00 177 PHE A N 1
ATOM 1374 C CA . PHE A 1 177 ? 1.489 -8.076 -8.304 1.00 89.00 177 PHE A CA 1
ATOM 1375 C C . PHE A 1 177 ? 0.895 -9.458 -8.040 1.00 89.00 177 PHE A C 1
ATOM 1377 O O . PHE A 1 177 ? 0.027 -9.602 -7.177 1.00 89.00 177 PHE A O 1
ATOM 1384 N N . ARG A 1 178 ? 1.391 -10.496 -8.723 1.00 93.00 178 ARG A N 1
ATOM 1385 C CA . ARG A 1 178 ? 0.993 -11.881 -8.440 1.00 93.00 178 ARG A CA 1
ATOM 1386 C C . ARG A 1 178 ? 1.421 -12.318 -7.038 1.00 93.00 178 ARG A C 1
ATOM 1388 O O . ARG A 1 178 ? 0.645 -12.994 -6.365 1.00 93.00 178 ARG A O 1
ATOM 1395 N N . GLU A 1 179 ? 2.596 -11.901 -6.571 1.00 90.94 179 GLU A N 1
ATOM 1396 C CA . GLU A 1 179 ? 3.046 -12.157 -5.196 1.00 90.94 179 GLU A CA 1
ATOM 1397 C C . GLU A 1 179 ? 2.179 -11.431 -4.164 1.00 90.94 179 GLU A C 1
ATOM 1399 O O . GLU A 1 179 ? 1.713 -12.061 -3.216 1.00 90.94 179 GLU A O 1
ATOM 1404 N N . VAL A 1 180 ? 1.900 -10.137 -4.364 1.00 90.38 180 VAL A N 1
ATOM 1405 C CA . VAL A 1 180 ? 1.007 -9.360 -3.484 1.00 90.38 180 VAL A CA 1
ATOM 1406 C C . VAL A 1 180 ? -0.384 -9.998 -3.434 1.00 90.38 180 VAL A C 1
ATOM 1408 O O . VAL A 1 180 ? -0.954 -10.162 -2.357 1.00 90.38 180 VAL A O 1
ATOM 1411 N N . HIS A 1 181 ? -0.918 -10.436 -4.576 1.00 92.62 181 HIS A N 1
ATOM 1412 C CA . HIS A 1 181 ? -2.190 -11.155 -4.637 1.00 92.62 181 HIS A CA 1
ATOM 1413 C C . HIS A 1 181 ? -2.155 -12.477 -3.851 1.00 92.62 181 HIS A C 1
ATOM 1415 O O . HIS A 1 181 ? -3.096 -12.786 -3.113 1.00 92.62 181 HIS A O 1
ATOM 1421 N N . ALA A 1 182 ? -1.077 -13.255 -3.971 1.00 92.56 182 ALA A N 1
ATOM 1422 C CA . ALA A 1 182 ? -0.907 -14.491 -3.211 1.00 92.56 182 ALA A CA 1
ATOM 1423 C C . ALA A 1 182 ? -0.831 -14.222 -1.698 1.00 92.56 182 ALA A C 1
ATOM 1425 O O . ALA A 1 182 ? -1.512 -14.898 -0.924 1.00 92.56 182 ALA A O 1
ATOM 1426 N N . GLN A 1 183 ? -0.078 -13.199 -1.278 1.00 90.12 183 GLN A N 1
ATOM 1427 C CA . GLN A 1 183 ? 0.007 -12.768 0.121 1.00 90.12 183 GLN A CA 1
ATOM 1428 C C . GLN A 1 183 ? -1.357 -12.329 0.657 1.00 90.12 183 GLN A C 1
ATOM 1430 O O . GLN A 1 183 ? -1.784 -12.795 1.712 1.00 90.12 183 GLN A O 1
ATOM 1435 N N . LEU A 1 184 ? -2.083 -11.498 -0.093 1.00 91.94 184 LEU A N 1
ATOM 1436 C CA . LEU A 1 184 ? -3.429 -11.058 0.261 1.00 91.94 184 LEU A CA 1
ATOM 1437 C C . LEU A 1 184 ? -4.379 -12.248 0.431 1.00 91.94 184 LEU A C 1
ATOM 1439 O O . LEU A 1 184 ? -5.112 -12.328 1.416 1.00 91.94 184 LEU A O 1
ATOM 1443 N N . THR A 1 185 ? -4.343 -13.194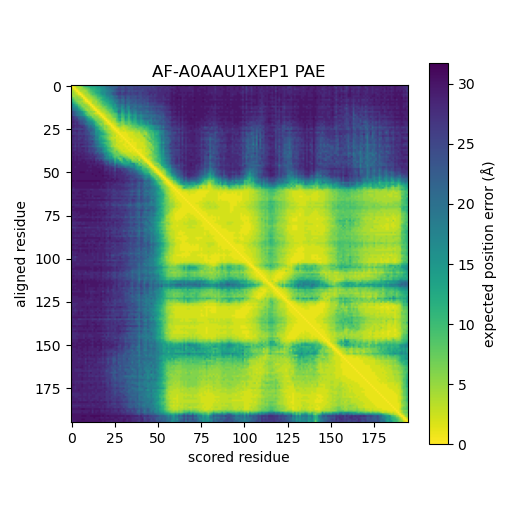 -0.507 1.00 92.62 185 THR A N 1
ATOM 1444 C CA . THR A 1 185 ? -5.164 -14.409 -0.451 1.00 92.62 185 THR A CA 1
ATOM 1445 C C . THR A 1 185 ? -4.850 -15.225 0.804 1.00 92.62 185 THR A C 1
ATOM 1447 O O . THR A 1 185 ? -5.770 -15.659 1.500 1.00 92.62 185 THR A O 1
ATOM 1450 N N . ALA A 1 186 ? -3.567 -15.390 1.139 1.00 90.00 186 ALA A N 1
ATOM 1451 C CA . ALA A 1 186 ? -3.137 -16.104 2.338 1.00 90.00 186 ALA A CA 1
ATOM 1452 C C . ALA A 1 186 ? -3.597 -15.405 3.629 1.00 90.00 186 ALA A C 1
ATOM 1454 O O . ALA A 1 186 ? -4.175 -16.055 4.500 1.00 90.00 186 ALA A O 1
ATOM 1455 N N . LEU A 1 187 ? -3.420 -14.084 3.727 1.00 88.50 187 LEU A N 1
ATOM 1456 C CA . LEU A 1 187 ? -3.857 -13.286 4.879 1.00 88.50 187 LEU A CA 1
ATOM 1457 C C . LEU A 1 187 ? -5.370 -13.389 5.098 1.00 88.50 187 LEU A C 1
ATOM 1459 O O . LEU A 1 187 ? -5.829 -13.583 6.225 1.00 88.50 187 LEU A O 1
ATOM 1463 N N . ARG A 1 188 ? -6.158 -13.334 4.017 1.00 87.56 188 ARG A N 1
ATOM 1464 C CA . ARG A 1 188 ? -7.619 -13.481 4.091 1.00 87.56 188 ARG A CA 1
ATOM 1465 C C . ARG A 1 188 ? -8.064 -14.899 4.445 1.00 87.56 188 ARG A C 1
ATOM 1467 O O . ARG A 1 188 ? -9.101 -15.060 5.078 1.00 87.56 188 ARG A O 1
ATOM 1474 N N . ALA A 1 189 ? -7.301 -15.922 4.064 1.00 86.44 189 ALA A N 1
ATOM 1475 C CA . ALA A 1 189 ? -7.593 -17.302 4.449 1.00 86.44 189 ALA A CA 1
ATOM 1476 C C . ALA A 1 189 ? -7.308 -17.571 5.940 1.00 86.44 189 ALA A C 1
ATOM 1478 O O . ALA A 1 189 ? -8.019 -18.358 6.566 1.00 86.44 189 ALA A O 1
ATOM 1479 N N . GLN A 1 190 ? -6.282 -16.923 6.502 1.00 80.44 190 GLN A N 1
ATOM 1480 C CA . GLN A 1 190 ? -5.889 -17.051 7.911 1.00 80.44 190 GLN A CA 1
ATOM 1481 C C . GLN A 1 190 ? -6.837 -16.294 8.844 1.00 80.44 190 GLN A C 1
ATOM 1483 O O . GLN A 1 190 ? -7.306 -16.839 9.842 1.00 80.44 190 GLN A O 1
ATOM 1488 N N . GLY A 1 191 ? -7.144 -15.042 8.510 1.00 66.62 191 GLY A N 1
ATOM 1489 C CA . GLY A 1 191 ? -8.058 -14.211 9.278 1.00 66.62 191 GLY A CA 1
ATOM 1490 C C . GLY A 1 191 ? -9.494 -14.418 8.831 1.00 66.62 191 GLY A C 1
ATOM 1491 O O . GLY A 1 191 ? -10.024 -13.519 8.192 1.00 66.62 191 GLY A O 1
ATOM 1492 N N . ARG A 1 192 ? -10.128 -15.561 9.155 1.00 49.03 192 ARG A N 1
ATOM 1493 C CA . ARG A 1 192 ? -11.587 -15.758 8.986 1.00 49.03 192 ARG A CA 1
ATOM 1494 C C . ARG A 1 192 ? -12.358 -14.679 9.765 1.00 49.03 192 ARG A C 1
ATOM 1496 O O . ARG A 1 192 ? -12.833 -14.914 10.869 1.00 49.03 192 ARG A O 1
ATOM 1503 N N . VAL A 1 193 ? -12.455 -13.489 9.188 1.00 50.75 193 VAL A N 1
ATOM 1504 C CA . VAL A 1 193 ? -13.388 -12.442 9.568 1.00 50.75 193 VAL A CA 1
ATOM 1505 C C . VAL A 1 193 ? -14.674 -12.818 8.852 1.00 50.75 193 VAL A C 1
ATOM 1507 O O . VAL A 1 193 ? -14.776 -12.682 7.632 1.00 50.75 193 VAL A O 1
ATOM 1510 N N . GLU A 1 194 ? -15.614 -13.391 9.602 1.00 39.84 194 GLU A N 1
ATOM 1511 C CA . GLU A 1 194 ? -17.015 -13.403 9.187 1.00 39.84 194 GLU A CA 1
ATOM 1512 C C . GLU A 1 194 ? -17.424 -11.933 9.020 1.00 39.84 194 GLU A C 1
ATOM 1514 O O . GLU A 1 194 ? -17.391 -11.165 9.982 1.00 39.84 194 GLU A O 1
ATOM 1519 N N . LEU A 1 195 ? -17.660 -11.525 7.770 1.00 44.56 195 LEU A N 1
ATOM 1520 C CA . LEU A 1 195 ? -18.182 -10.201 7.426 1.00 44.56 195 LEU A CA 1
ATOM 1521 C C . LEU A 1 195 ? -19.657 -10.088 7.816 1.00 44.56 195 LEU A C 1
ATOM 1523 O O . LEU A 1 195 ? -20.393 -11.074 7.579 1.00 44.56 195 LEU A O 1
#

Foldseek 3Di:
DDDDDDDDDDDDDDDDDDPDDDPDDDDPVRVVVVVVVVVVVVVVPVPPPPPPVPPQFAAKDKAWAQALVPRDIDIDIAQGSFPDDCPVRRVDHDHLQVDKTKHDKDFQWDFWDPDPRDTDTDRAKIKIWMARCPDPDPVRNATDMDMDHDPPIDDPDDDPVRVVVVVVSVVVVVVVVVVNVVVSVVSCVVPPDPD

pLDDT: mean 79.74, std 17.29, range [39.62, 98.56]

Mean predicted aligned error: 14.58 Å

Radius of gyration: 36.03 Å; Cα contacts (8 Å, |Δi|>4): 225; chains: 1; bounding box: 95×92×98 Å

Solvent-accessible surface area (backbone atoms only — not comparable to full-atom values): 12035 Å² total; per-residue (Å²): 142,84,89,81,84,84,85,84,79,84,86,83,84,77,82,78,82,81,78,75,82,76,83,76,78,78,50,74,68,57,50,52,52,52,49,53,53,49,52,54,51,48,60,67,64,72,63,83,78,76,82,65,82,76,69,76,67,46,76,59,52,72,52,57,29,36,28,56,86,75,73,42,80,44,77,49,69,43,47,72,27,45,66,64,85,55,64,67,48,45,76,36,71,32,54,58,70,76,47,65,29,29,36,73,65,56,73,39,69,43,70,28,47,78,58,93,94,36,73,42,82,36,76,46,37,33,43,29,46,34,29,20,76,52,44,94,48,74,73,41,42,39,82,37,78,48,74,50,74,64,74,99,72,48,62,70,94,64,54,76,67,54,47,51,51,50,49,55,52,51,52,54,50,50,56,48,51,53,49,53,51,51,51,51,53,50,54,54,66,71,55,77,68,85,124